Protein AF-A0A8T7GV34-F1 (afdb_monomer)

Radius of gyration: 22.95 Å; Cα contacts (8 Å, |Δi|>4): 504; chains: 1; bounding box: 42×57×74 Å

Solvent-accessible surface area (backbone atoms only — not comparable to full-atom values): 16584 Å² total; per-residue (Å²): 137,87,87,84,58,95,62,42,47,83,43,69,47,72,52,70,46,71,39,76,42,99,84,74,50,78,40,81,70,45,73,51,72,67,51,72,47,77,41,51,30,37,32,56,58,32,48,54,51,29,48,50,55,35,63,43,44,77,74,82,77,72,83,57,88,81,66,81,87,54,70,30,77,37,47,47,79,67,50,72,44,76,62,57,85,70,61,66,75,89,42,48,30,65,67,56,20,72,74,67,79,44,64,24,29,58,38,14,39,66,36,89,77,76,37,58,49,47,38,34,41,34,34,47,77,53,50,79,21,49,63,39,26,39,47,49,27,24,48,54,33,48,51,38,46,43,36,53,74,72,38,28,53,38,31,44,25,47,56,100,52,95,53,75,41,83,39,57,40,51,56,46,46,55,49,30,52,48,39,31,56,74,45,66,43,59,98,71,63,30,48,68,69,85,70,76,46,70,67,52,57,59,64,72,60,77,64,82,90,72,84,52,77,68,56,92,94,57,89,68,65,30,48,36,39,37,36,34,40,65,78,44,90,58,47,76,59,48,50,59,52,46,41,60,38,39,79,30,65,38,45,40,38,38,38,29,52,57,61,58,31,78,52,39,71,93,44,37,68,65,47,49,55,50,40,54,53,49,51,51,54,37,43,75,50,65,33,48,76,43,68,51,120

Sequence (293 aa):
MEAVYKTAGRRSVWLSCIRAGPLGFFELAERSGPIVFSVEPRTRYWALAASRTASSRGSPTGRRSGGSGFLAASGEYLESREYTPGLPWRRMDWRAYAATGRFMVRLYEWAGEEAGAPVWLLYDGSCLGSYTCDVLASSMLSIAVSAEAEGRGLHLCRLWGSGCRPAGVAEVLEEAMRILGEGGCRPSIYQYSSPLSALDAVRMLGGSPGAVGGVGGWEGGGVVYIVSCLVAGGGLGLLGLVESLRSRGIGVVVVAPGEPWLDAPGYGGALRETLEAMVSSLEDAGAVVRLVS

Mean predicted aligned error: 14.62 Å

Secondary structure (DSSP, 8-state):
-----SS-EEEEE--EEEEE-TTSPEEEEEEPPPEEEEEP-HHHHHHHHHHHHHHHS-------SSS----BSSSEEEEEEEPPTTS-GGGB-HHHHHHHSS-EEEEEE--TTTS---EEEEE----SSHHHHHHHHHHHHHHHHHHHHTT--EEEEETTSS-EEEE-HHHHHHHHHHHHHHTT--S---PPPPPPPHHHHHHHT---------STT--S--EEEEE--TTSS-HHHHHHHHHHHHTTT-EEEEEEES-GGGS-GGGHHHHHHHHHHHHHHHHHTT-EEEEE-

Structure (mmCIF, N/CA/C/O backbone):
data_AF-A0A8T7GV34-F1
#
_entry.id   AF-A0A8T7GV34-F1
#
loop_
_atom_site.group_PDB
_atom_site.id
_atom_site.type_symbol
_atom_site.label_atom_id
_atom_site.label_alt_id
_atom_site.label_comp_id
_atom_site.label_asym_id
_atom_site.label_entity_id
_atom_site.label_seq_id
_atom_site.pdbx_PDB_ins_code
_atom_site.Cartn_x
_atom_site.Cartn_y
_atom_site.Cartn_z
_atom_site.occupancy
_atom_site.B_iso_or_equiv
_atom_site.auth_seq_id
_atom_site.auth_comp_id
_atom_site.auth_asym_id
_atom_site.auth_atom_id
_atom_site.pdbx_PDB_model_num
ATOM 1 N N . MET A 1 1 ? -5.684 17.604 -20.290 1.00 36.31 1 MET A N 1
ATOM 2 C CA . MET A 1 1 ? -4.526 16.839 -20.797 1.00 36.31 1 MET A CA 1
ATOM 3 C C . MET A 1 1 ? -3.610 16.619 -19.611 1.00 36.31 1 MET A C 1
ATOM 5 O O . MET A 1 1 ? -3.095 17.595 -19.083 1.00 36.31 1 MET A O 1
ATOM 9 N N . GLU A 1 2 ? -3.515 15.391 -19.114 1.00 34.47 2 GLU A N 1
ATOM 10 C CA . GLU A 1 2 ? -2.709 15.069 -17.935 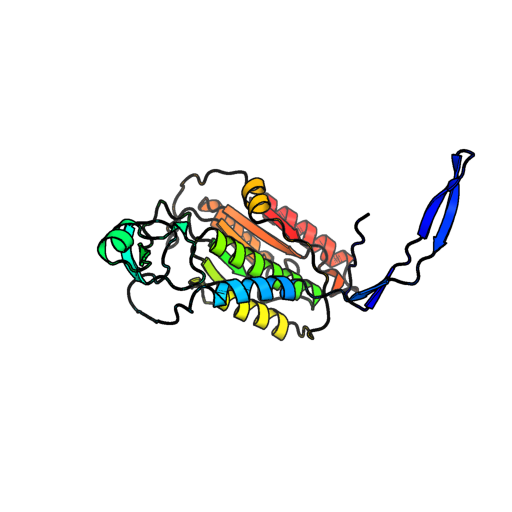1.00 34.47 2 GLU A CA 1
ATOM 11 C C . GLU A 1 2 ? -1.358 14.537 -18.422 1.00 34.47 2 GLU A C 1
ATOM 13 O O . GLU A 1 2 ? -1.290 13.513 -19.099 1.00 34.47 2 GLU A O 1
ATOM 18 N N . ALA A 1 3 ? -0.287 15.297 -18.195 1.00 39.44 3 ALA A N 1
ATOM 19 C CA . ALA A 1 3 ? 1.052 14.891 -18.599 1.00 39.44 3 ALA A CA 1
ATOM 20 C C . ALA A 1 3 ? 1.663 14.018 -17.494 1.00 39.44 3 ALA A C 1
ATOM 22 O O . ALA A 1 3 ? 1.953 14.505 -16.401 1.00 39.44 3 ALA A O 1
ATOM 23 N N . VAL A 1 4 ? 1.845 12.726 -17.779 1.00 45.44 4 VAL A N 1
ATOM 24 C CA . VAL A 1 4 ? 2.428 11.752 -16.847 1.00 45.44 4 VAL A CA 1
ATOM 25 C C . VAL A 1 4 ? 3.943 11.696 -17.058 1.00 45.44 4 VAL A C 1
ATOM 27 O O . VAL A 1 4 ? 4.422 11.275 -18.110 1.00 45.44 4 VAL A O 1
ATOM 30 N N . TYR A 1 5 ? 4.713 12.139 -16.063 1.00 49.34 5 TYR A N 1
ATOM 31 C CA . TYR A 1 5 ? 6.175 12.166 -16.108 1.00 49.34 5 TYR A CA 1
ATOM 32 C C . TYR A 1 5 ? 6.763 10.983 -15.346 1.00 49.34 5 TYR A C 1
ATOM 34 O O . TYR A 1 5 ? 7.030 11.073 -14.153 1.00 49.34 5 TYR A O 1
ATOM 42 N N . LYS A 1 6 ? 7.078 9.909 -16.070 1.00 50.59 6 LYS A N 1
ATOM 43 C CA . LYS A 1 6 ? 7.615 8.652 -15.514 1.00 50.59 6 LYS A CA 1
ATOM 44 C C . LYS A 1 6 ? 8.960 8.771 -14.778 1.00 50.59 6 LYS A C 1
ATOM 46 O O . LYS A 1 6 ? 9.416 7.818 -14.161 1.00 50.59 6 LYS A O 1
ATOM 51 N N . THR A 1 7 ? 9.634 9.917 -14.863 1.00 48.72 7 THR A N 1
ATOM 52 C CA . THR A 1 7 ? 10.952 10.145 -14.258 1.00 48.72 7 THR A CA 1
ATOM 53 C C . THR A 1 7 ? 11.035 11.540 -13.653 1.00 48.72 7 THR A C 1
ATOM 55 O O . THR A 1 7 ? 10.669 12.536 -14.290 1.00 48.72 7 THR A O 1
ATOM 58 N N . ALA A 1 8 ? 11.556 11.623 -12.429 1.00 54.62 8 ALA A N 1
ATOM 59 C CA . ALA A 1 8 ? 11.749 12.895 -11.751 1.00 54.62 8 ALA A CA 1
ATOM 60 C C . ALA A 1 8 ? 12.817 13.757 -12.418 1.00 54.62 8 ALA A C 1
ATOM 62 O O . ALA A 1 8 ? 13.665 13.285 -13.176 1.00 54.62 8 ALA A O 1
ATOM 63 N N . GLY A 1 9 ? 12.775 15.039 -12.092 1.00 53.72 9 GLY A N 1
ATOM 64 C CA . GLY A 1 9 ? 13.722 16.015 -12.583 1.00 53.72 9 GLY A CA 1
ATOM 65 C C . GLY A 1 9 ? 13.050 17.348 -12.827 1.00 53.72 9 GLY A C 1
ATOM 66 O O . GLY A 1 9 ? 11.837 17.514 -12.681 1.00 53.72 9 GLY A O 1
ATOM 67 N N . ARG A 1 10 ? 13.878 18.307 -13.219 1.00 56.34 10 ARG A N 1
ATOM 68 C CA . ARG A 1 10 ? 13.414 19.600 -13.690 1.00 56.34 10 ARG A CA 1
ATOM 69 C C . ARG A 1 10 ? 12.812 19.389 -15.076 1.00 56.34 10 ARG A C 1
ATOM 71 O O . ARG A 1 10 ? 13.534 19.079 -16.023 1.00 56.34 10 ARG A O 1
ATOM 78 N N . ARG A 1 11 ? 11.490 19.485 -15.185 1.00 59.62 11 ARG A N 1
ATOM 79 C CA . ARG A 1 11 ? 10.776 19.355 -16.458 1.00 59.62 11 ARG A CA 1
ATOM 80 C C . ARG A 1 11 ? 10.377 20.732 -16.937 1.00 59.62 11 ARG A C 1
ATOM 82 O O . ARG A 1 11 ? 9.979 21.573 -16.136 1.00 59.62 11 ARG A O 1
ATOM 89 N N . SER A 1 12 ? 10.520 20.953 -18.234 1.00 63.41 12 SER A N 1
ATOM 90 C CA . SER A 1 12 ? 9.982 22.119 -18.911 1.00 63.41 12 SER A CA 1
ATOM 91 C C . SER A 1 12 ? 8.844 21.676 -19.814 1.00 63.41 12 SER A C 1
ATOM 93 O O . SER A 1 12 ? 8.988 20.742 -20.602 1.00 63.41 12 SER A O 1
ATOM 95 N N . VAL A 1 13 ? 7.708 22.353 -19.694 1.00 64.50 13 VAL A N 1
ATOM 96 C CA . VAL A 1 13 ? 6.599 22.213 -20.638 1.00 64.50 13 VAL A CA 1
ATOM 97 C C . VAL A 1 13 ? 6.422 23.526 -21.360 1.00 64.50 13 VAL A C 1
ATOM 99 O O . VAL A 1 13 ? 6.427 24.595 -20.749 1.00 64.50 13 VAL A O 1
ATOM 102 N N . TRP A 1 14 ? 6.260 23.424 -22.670 1.00 64.25 14 TRP A N 1
ATOM 103 C CA . TRP A 1 14 ? 5.894 24.541 -23.518 1.00 64.25 14 TRP A CA 1
ATOM 104 C C . TRP A 1 14 ? 4.383 24.525 -23.682 1.00 64.25 14 TRP A C 1
ATOM 106 O O . TRP A 1 14 ? 3.832 23.552 -24.198 1.00 64.25 14 TRP A O 1
ATOM 116 N N . LEU A 1 15 ? 3.707 25.584 -23.243 1.00 58.69 15 LEU A N 1
ATOM 117 C CA . LEU A 1 15 ? 2.308 25.772 -23.591 1.00 58.69 15 LEU A CA 1
ATOM 118 C C . LEU A 1 15 ? 2.256 26.533 -24.908 1.00 58.69 15 LEU A C 1
ATOM 120 O O . LEU A 1 15 ? 2.927 27.548 -25.093 1.00 58.69 15 LEU A O 1
ATOM 124 N N . SER A 1 16 ? 1.462 26.022 -25.838 1.00 64.94 16 SER A N 1
ATOM 125 C CA . SER A 1 16 ? 1.098 26.764 -27.036 1.00 64.94 16 SER A CA 1
ATOM 126 C C . SER A 1 16 ? -0.389 27.047 -26.967 1.00 64.94 16 SER A C 1
ATOM 128 O O . SER A 1 16 ? -1.186 26.123 -26.803 1.00 64.94 16 SER A O 1
ATOM 130 N N . CYS A 1 17 ? -0.757 28.321 -27.051 1.00 58.75 17 CYS A N 1
ATOM 131 C CA . CYS A 1 17 ? -2.153 28.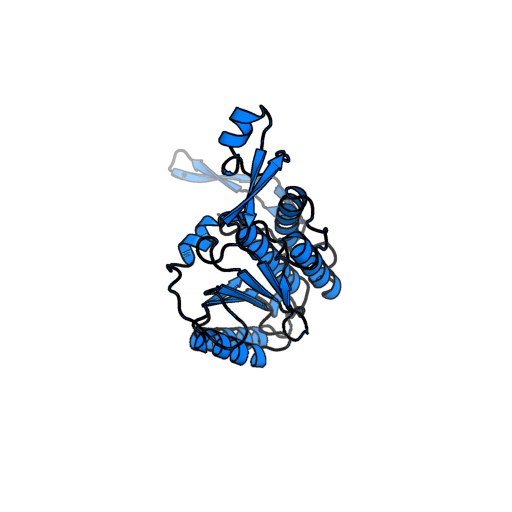715 -27.111 1.00 58.75 17 CYS A CA 1
ATOM 132 C C . CYS A 1 17 ? -2.588 28.750 -28.576 1.00 58.75 17 CYS A C 1
ATOM 134 O O . CYS A 1 17 ? -1.935 29.382 -29.408 1.00 58.75 17 CYS A O 1
ATOM 136 N N . ILE A 1 18 ? -3.681 28.062 -28.893 1.00 70.50 18 ILE A N 1
ATOM 137 C CA . ILE A 1 18 ? -4.318 28.126 -30.205 1.00 70.50 18 ILE A CA 1
ATOM 138 C C . ILE A 1 18 ? -5.551 29.011 -30.052 1.00 70.50 18 ILE A C 1
ATOM 140 O O . ILE A 1 18 ? -6.419 28.728 -29.226 1.00 70.50 18 ILE A O 1
ATOM 144 N N . ARG A 1 19 ? -5.633 30.085 -30.834 1.00 73.12 19 ARG A N 1
ATOM 145 C CA . ARG A 1 19 ? -6.785 30.985 -30.869 1.00 73.12 19 ARG A CA 1
ATOM 146 C C . ARG A 1 19 ? -7.563 30.743 -32.154 1.00 73.12 19 ARG A C 1
ATOM 148 O O . ARG A 1 19 ? -6.983 30.644 -33.229 1.00 73.12 19 ARG A O 1
ATOM 155 N N . ALA A 1 20 ? -8.884 30.657 -32.051 1.00 68.62 20 ALA A N 1
ATOM 156 C CA . ALA A 1 20 ? -9.735 30.662 -33.233 1.00 68.62 20 ALA A CA 1
ATOM 157 C C . ALA A 1 20 ? -9.791 32.087 -33.805 1.00 68.62 20 ALA A C 1
ATOM 159 O O . ALA A 1 20 ? -10.159 33.033 -33.102 1.00 68.62 20 ALA A O 1
ATOM 160 N N . GLY A 1 21 ? -9.384 32.235 -35.062 1.00 74.75 21 GLY A N 1
ATOM 161 C CA . GLY A 1 21 ? -9.493 33.468 -35.825 1.00 74.75 21 GLY A CA 1
ATOM 162 C C . GLY A 1 21 ? -10.933 33.733 -36.288 1.00 74.75 21 GLY A C 1
ATOM 163 O O . GLY A 1 21 ? -11.778 32.833 -36.270 1.00 74.75 21 GLY A O 1
ATOM 164 N N . PRO A 1 22 ? -11.232 34.959 -36.749 1.00 74.81 22 PRO A N 1
ATOM 165 C CA . PRO A 1 22 ? -12.586 35.390 -37.119 1.00 74.81 22 PRO A CA 1
ATOM 166 C C . PRO A 1 22 ? -13.208 34.607 -38.289 1.00 74.81 22 PRO A C 1
ATOM 168 O O . PRO A 1 22 ? -14.417 34.664 -38.485 1.00 74.81 22 PRO A O 1
ATOM 171 N N . LEU A 1 23 ? -12.402 33.856 -39.045 1.00 82.00 23 LEU A N 1
ATOM 172 C CA . LEU A 1 23 ? -12.841 33.007 -40.159 1.00 82.00 23 LEU A CA 1
ATOM 173 C C . LEU A 1 23 ? -12.970 31.517 -39.783 1.00 82.00 23 LEU A C 1
ATOM 175 O O . LEU A 1 23 ? -13.151 30.680 -40.660 1.00 82.00 23 LEU A O 1
ATOM 179 N N . GLY A 1 24 ? -12.846 31.162 -38.499 1.00 70.69 24 GLY A N 1
ATOM 180 C CA . GLY A 1 24 ? -12.923 29.771 -38.032 1.00 70.69 24 GLY A CA 1
ATOM 181 C C . GLY A 1 24 ? -11.637 28.958 -38.218 1.00 70.69 24 GLY A C 1
ATOM 182 O O . GLY A 1 24 ? -11.607 27.778 -37.875 1.00 70.69 24 GLY A O 1
ATOM 183 N N . PHE A 1 25 ? -10.561 29.573 -38.717 1.00 70.69 25 PHE A N 1
ATOM 184 C CA . PHE A 1 25 ? -9.233 28.960 -38.748 1.00 70.69 25 PHE A CA 1
ATOM 185 C C . PHE A 1 25 ? -8.538 29.090 -37.391 1.00 70.69 25 PHE A C 1
ATOM 187 O O . PHE A 1 25 ? -8.713 30.077 -36.678 1.00 70.69 25 PHE A O 1
ATOM 194 N N . PHE A 1 26 ? -7.743 28.089 -37.029 1.00 72.62 26 PHE A N 1
ATOM 195 C CA . PHE A 1 26 ? -6.965 28.081 -35.796 1.00 72.62 26 PHE A CA 1
ATOM 196 C C . PHE A 1 26 ? -5.594 28.715 -36.039 1.00 72.62 26 PHE A C 1
ATOM 198 O O . PHE A 1 26 ? -4.791 28.182 -36.801 1.00 72.62 26 PHE A O 1
ATOM 205 N N . GLU A 1 27 ? -5.316 29.832 -35.376 1.00 72.31 27 GLU A N 1
ATOM 206 C CA . GLU A 1 27 ? -4.005 30.476 -35.383 1.00 72.31 27 GLU A CA 1
ATOM 207 C C . GLU A 1 27 ? -3.265 30.152 -34.083 1.00 72.31 27 GLU A C 1
ATOM 209 O O . GLU A 1 27 ? -3.825 30.214 -32.984 1.00 72.31 27 GLU A O 1
ATOM 214 N N . LEU A 1 28 ? -1.987 29.789 -34.191 1.00 68.50 28 LEU A N 1
ATOM 215 C CA . LEU A 1 28 ? -1.124 29.628 -33.025 1.00 68.50 28 LEU A CA 1
ATOM 216 C C . LEU A 1 28 ? -0.825 31.027 -32.469 1.00 68.50 28 LEU A C 1
ATOM 218 O O . LEU A 1 28 ? -0.033 31.765 -33.047 1.00 68.50 28 LEU A O 1
ATOM 222 N N . ALA A 1 29 ? -1.491 31.404 -31.382 1.00 61.44 29 ALA A N 1
ATOM 223 C CA . ALA A 1 29 ? -1.503 32.781 -30.902 1.00 61.44 29 ALA A CA 1
ATOM 224 C C . ALA A 1 29 ? -0.229 33.159 -30.142 1.00 61.44 29 ALA A C 1
ATOM 226 O O . ALA A 1 29 ? 0.222 34.295 -30.241 1.00 61.44 29 ALA A O 1
ATOM 227 N N . GLU A 1 30 ? 0.352 32.224 -29.384 1.00 60.97 30 GLU A N 1
ATOM 228 C CA . GLU A 1 30 ? 1.556 32.491 -28.594 1.00 60.97 30 GLU A CA 1
ATOM 229 C C . GLU A 1 30 ? 2.172 31.191 -28.056 1.00 60.97 30 GLU A C 1
ATOM 231 O O . GLU A 1 30 ? 1.456 30.269 -27.644 1.00 60.97 30 GLU A O 1
ATOM 236 N N . ARG A 1 31 ? 3.509 31.120 -28.029 1.00 56.22 31 ARG A N 1
ATOM 237 C CA . ARG A 1 31 ? 4.251 30.119 -27.248 1.00 56.22 31 ARG A CA 1
ATOM 238 C C . ARG A 1 31 ? 4.609 30.747 -25.908 1.00 56.22 31 ARG A C 1
ATOM 240 O O . ARG A 1 31 ? 5.346 31.729 -25.881 1.00 56.22 31 ARG A O 1
ATOM 247 N N . SER A 1 32 ? 4.127 30.182 -24.803 1.00 64.12 32 SER A N 1
ATOM 248 C CA . SER A 1 32 ? 4.607 30.594 -23.484 1.00 64.12 32 SER A CA 1
ATOM 249 C C . SER A 1 32 ? 6.082 30.216 -23.333 1.00 64.12 32 SER A C 1
ATOM 251 O O . SER A 1 32 ? 6.542 29.238 -23.927 1.00 64.12 32 SER A O 1
ATOM 253 N N . GLY A 1 33 ? 6.819 30.930 -22.478 1.00 67.00 33 GLY A N 1
ATOM 254 C CA . GLY A 1 33 ? 8.113 30.439 -21.997 1.00 67.00 33 GLY A CA 1
ATOM 255 C C . GLY A 1 33 ? 7.982 29.050 -21.345 1.00 67.00 33 GLY A C 1
ATOM 256 O O . GLY A 1 33 ? 6.870 28.648 -20.972 1.00 67.00 33 GLY A O 1
ATOM 257 N N . PRO A 1 34 ? 9.089 28.299 -21.204 1.00 62.38 34 PRO A N 1
ATOM 258 C CA . PRO A 1 34 ? 9.048 26.974 -20.605 1.00 62.38 34 PRO A CA 1
ATOM 259 C C . PRO A 1 34 ? 8.605 27.096 -19.145 1.00 62.38 34 PRO A C 1
ATOM 261 O O . PRO A 1 34 ? 9.292 27.718 -18.334 1.00 62.38 34 PRO A O 1
ATOM 264 N N . ILE A 1 35 ? 7.475 26.484 -18.794 1.00 66.38 35 ILE A N 1
ATOM 265 C CA . ILE A 1 35 ? 7.090 26.336 -17.390 1.00 66.38 35 ILE A CA 1
ATOM 266 C C . ILE A 1 35 ? 7.978 25.251 -16.820 1.00 66.38 35 ILE A C 1
ATOM 268 O O . ILE A 1 35 ? 7.895 24.092 -17.229 1.00 66.38 35 ILE A O 1
ATOM 272 N N . VAL A 1 36 ? 8.847 25.651 -15.898 1.00 57.91 36 VAL A N 1
ATOM 273 C CA . VAL A 1 36 ? 9.795 24.748 -15.270 1.00 57.91 36 VAL A CA 1
ATOM 274 C C . VAL A 1 36 ? 9.278 24.334 -13.904 1.00 57.91 36 VAL A C 1
ATOM 276 O O . VAL A 1 36 ? 9.135 25.172 -13.019 1.00 57.91 36 VAL A O 1
ATOM 279 N N . PHE A 1 37 ? 9.038 23.043 -13.715 1.00 53.38 37 PHE A N 1
ATOM 280 C CA . PHE A 1 37 ? 8.575 22.490 -12.445 1.00 53.38 37 PHE A CA 1
ATOM 281 C C . PHE A 1 37 ? 9.449 21.319 -12.000 1.00 53.38 37 PHE A C 1
ATOM 283 O O . PHE A 1 37 ? 10.140 20.678 -12.798 1.00 53.38 37 PHE A O 1
ATOM 290 N N . SER A 1 38 ? 9.443 21.086 -10.688 1.00 48.25 38 SER A N 1
ATOM 291 C CA . SER A 1 38 ? 10.135 19.972 -10.046 1.00 48.25 38 SER A CA 1
ATOM 292 C C . SER A 1 38 ? 9.133 18.865 -9.746 1.00 48.25 38 SER A C 1
ATOM 294 O O . SER A 1 38 ? 8.065 19.128 -9.198 1.00 48.25 38 SER A O 1
ATOM 296 N N . VAL A 1 39 ? 9.477 17.636 -10.117 1.00 54.09 39 VAL A N 1
ATOM 297 C CA . VAL A 1 39 ? 8.655 16.443 -9.881 1.00 54.09 39 VAL A CA 1
ATOM 298 C C . VAL A 1 39 ? 9.211 15.690 -8.660 1.00 54.09 39 VAL A C 1
ATOM 300 O O . VAL A 1 39 ? 10.354 15.235 -8.704 1.00 54.09 39 VAL A O 1
ATOM 303 N N . GLU A 1 40 ? 8.430 15.585 -7.575 1.00 58.06 40 GLU A N 1
ATOM 304 C CA . GLU A 1 40 ? 8.843 15.035 -6.260 1.00 58.06 40 GLU A CA 1
ATOM 305 C C . GLU A 1 40 ? 8.351 13.593 -5.983 1.00 58.06 40 GLU A C 1
ATOM 307 O O . GLU A 1 40 ? 7.251 13.317 -6.467 1.00 58.06 40 GLU A O 1
ATOM 312 N N . PRO A 1 41 ? 9.094 12.775 -5.166 1.00 61.19 41 PRO A N 1
ATOM 313 C CA . PRO A 1 41 ? 8.803 11.383 -4.725 1.00 61.19 41 PRO A CA 1
ATOM 314 C C . PRO A 1 41 ? 7.351 11.126 -4.270 1.00 61.19 41 PRO A C 1
ATOM 316 O O . PRO A 1 41 ? 6.837 11.901 -3.456 1.00 61.19 41 PRO A O 1
ATOM 319 N N . ARG A 1 42 ? 6.712 10.001 -4.647 1.00 66.50 42 ARG A N 1
ATOM 320 C CA . ARG A 1 42 ? 5.377 9.624 -4.115 1.00 66.50 42 ARG A CA 1
ATOM 321 C C . ARG A 1 42 ? 5.426 9.392 -2.630 1.00 66.50 42 ARG A C 1
ATOM 323 O O . ARG A 1 42 ? 4.548 9.845 -1.891 1.00 66.50 42 ARG A O 1
ATOM 330 N N . THR A 1 43 ? 6.487 8.720 -2.198 1.00 68.69 43 THR A N 1
ATOM 331 C CA . THR A 1 43 ? 6.706 8.448 -0.787 1.00 68.69 43 THR A CA 1
ATOM 332 C C . THR A 1 43 ? 6.795 9.743 0.002 1.00 68.69 43 THR A C 1
ATOM 334 O O . THR A 1 43 ? 6.337 9.770 1.131 1.00 68.69 43 THR A O 1
ATOM 337 N N . ARG A 1 44 ? 7.263 10.861 -0.575 1.00 71.44 44 ARG A N 1
ATOM 338 C CA . ARG A 1 44 ? 7.309 12.146 0.140 1.00 71.44 44 ARG A CA 1
ATOM 339 C C . ARG A 1 44 ? 5.917 12.670 0.483 1.00 71.44 44 ARG A C 1
ATOM 341 O O . ARG A 1 44 ? 5.709 13.121 1.606 1.00 71.44 44 ARG A O 1
ATOM 348 N N . TYR A 1 45 ? 4.968 12.609 -0.451 1.00 73.94 45 TYR A N 1
ATOM 349 C CA . TYR A 1 45 ? 3.592 13.023 -0.171 1.00 73.94 45 TYR A CA 1
ATOM 350 C C . TYR A 1 45 ? 2.983 12.174 0.945 1.00 73.94 45 TYR A C 1
ATOM 352 O O . TYR A 1 45 ? 2.474 12.705 1.934 1.00 73.94 45 TYR A O 1
ATOM 360 N N . TRP A 1 46 ? 3.095 10.853 0.815 1.00 74.44 46 TRP A N 1
ATOM 361 C CA . TRP A 1 46 ? 2.552 9.934 1.803 1.00 74.44 46 TRP A CA 1
ATOM 362 C C . TRP A 1 46 ? 3.294 9.977 3.131 1.00 74.44 46 TRP A C 1
ATOM 364 O O . TRP A 1 46 ? 2.660 9.821 4.162 1.00 74.44 46 TRP A O 1
ATOM 374 N N . ALA A 1 47 ? 4.591 10.267 3.138 1.00 71.69 47 ALA A N 1
ATOM 375 C CA . ALA A 1 47 ? 5.368 10.473 4.349 1.00 71.69 47 ALA A CA 1
ATOM 376 C C . ALA A 1 47 ? 4.920 11.739 5.076 1.00 71.69 47 ALA A C 1
ATOM 378 O O . ALA A 1 47 ? 4.820 11.720 6.294 1.00 71.69 47 ALA A O 1
ATOM 379 N N . LEU A 1 48 ? 4.582 12.816 4.356 1.00 68.56 48 LEU A N 1
ATOM 380 C CA . LEU A 1 48 ? 3.997 14.020 4.955 1.00 68.56 48 LEU A CA 1
ATOM 381 C C . LEU A 1 48 ? 2.586 13.766 5.497 1.00 68.56 48 LEU A C 1
ATOM 383 O O . LEU A 1 48 ? 2.228 14.277 6.558 1.00 68.56 48 LEU A O 1
ATOM 387 N N . ALA A 1 49 ? 1.768 12.991 4.782 1.00 68.81 49 ALA A N 1
ATOM 388 C CA . ALA A 1 49 ? 0.456 12.580 5.273 1.00 68.81 49 ALA A CA 1
ATOM 389 C C . ALA A 1 49 ? 0.601 11.706 6.528 1.00 68.81 49 ALA A C 1
ATOM 391 O O . ALA A 1 49 ? 0.004 11.998 7.561 1.00 68.81 49 ALA A O 1
ATOM 392 N N . ALA A 1 50 ? 1.472 10.702 6.466 1.00 70.00 50 ALA A N 1
ATOM 393 C CA . ALA A 1 50 ? 1.779 9.793 7.553 1.00 70.00 50 ALA A CA 1
ATOM 394 C C . ALA A 1 50 ? 2.361 10.522 8.762 1.00 70.00 50 ALA A C 1
ATOM 396 O O . ALA A 1 50 ? 1.925 10.276 9.878 1.00 70.00 50 ALA A O 1
ATOM 397 N N . SER A 1 51 ? 3.276 11.473 8.561 1.00 69.25 51 SER A N 1
ATOM 398 C CA . SER A 1 51 ? 3.860 12.263 9.644 1.00 69.25 51 SER A CA 1
ATOM 399 C C . SER A 1 51 ? 2.815 13.147 10.315 1.00 69.25 51 SER A C 1
ATOM 401 O O . SER A 1 51 ? 2.824 13.268 11.535 1.00 69.25 51 SER A O 1
ATOM 403 N N . ARG A 1 52 ? 1.883 13.744 9.557 1.00 71.12 52 ARG A N 1
ATOM 404 C CA . ARG A 1 52 ? 0.759 14.508 10.125 1.00 71.12 52 ARG A CA 1
ATOM 405 C C . ARG A 1 52 ? -0.152 13.608 10.948 1.00 71.12 52 ARG A C 1
ATOM 407 O O . ARG A 1 52 ? -0.485 13.964 12.074 1.00 71.12 52 ARG A O 1
ATOM 414 N N . THR A 1 53 ? -0.499 12.440 10.418 1.00 70.69 53 THR A N 1
ATOM 415 C CA . THR A 1 53 ? -1.334 11.460 11.115 1.00 70.69 53 THR A CA 1
ATOM 416 C C . THR A 1 53 ? -0.648 10.959 12.389 1.00 70.69 53 THR A C 1
ATOM 418 O O . THR A 1 53 ? -1.234 11.037 13.467 1.00 70.69 53 THR A O 1
ATOM 421 N N . ALA A 1 54 ? 0.628 10.581 12.302 1.00 71.06 54 ALA A N 1
ATOM 422 C CA . ALA A 1 54 ? 1.459 10.168 13.430 1.00 71.06 54 ALA A CA 1
ATOM 423 C C . ALA A 1 54 ? 1.667 11.279 14.472 1.00 71.06 54 ALA A C 1
ATOM 425 O O . ALA A 1 54 ? 1.740 10.993 15.658 1.00 71.06 54 ALA A O 1
ATOM 426 N N . SER A 1 55 ? 1.740 12.549 14.060 1.00 64.94 55 SER A N 1
ATOM 427 C CA . SER A 1 55 ? 1.891 13.679 14.991 1.00 64.94 55 SER A CA 1
ATOM 428 C C . SER A 1 55 ? 0.566 14.079 15.648 1.00 64.94 55 SER A C 1
ATOM 430 O O . SER A 1 55 ? 0.562 14.594 16.762 1.00 64.94 55 SER A O 1
ATOM 432 N N . SER A 1 56 ? -0.567 13.855 14.972 1.00 57.38 56 SER A N 1
ATOM 433 C CA . SER A 1 56 ? -1.906 14.208 15.473 1.00 57.38 56 SER A CA 1
ATOM 434 C C . SER A 1 56 ? -2.396 13.305 16.610 1.00 57.38 56 SER A C 1
ATOM 436 O O . SER A 1 56 ? -3.285 13.684 17.373 1.00 57.38 56 SER A O 1
ATOM 438 N N . ARG A 1 57 ? -1.796 12.121 16.757 1.00 54.72 57 ARG A N 1
ATOM 439 C CA . ARG A 1 57 ? -2.018 11.204 17.873 1.00 54.72 57 ARG A CA 1
ATOM 440 C C . ARG A 1 57 ? -0.675 10.991 18.551 1.00 54.72 57 ARG A C 1
ATOM 442 O O . ARG A 1 57 ? 0.180 10.320 17.995 1.00 54.72 57 ARG A O 1
ATOM 449 N N . GLY A 1 58 ? -0.482 11.583 19.733 1.00 43.16 58 GLY A N 1
ATOM 450 C CA . GLY A 1 58 ? 0.708 11.332 20.546 1.00 43.16 58 GLY A CA 1
ATOM 451 C C . GLY A 1 58 ? 1.022 9.836 20.565 1.00 43.16 58 GLY A C 1
ATOM 452 O O . GLY A 1 58 ? 0.136 9.027 20.838 1.00 43.16 58 GLY A O 1
ATOM 453 N N . SER A 1 59 ? 2.252 9.499 20.179 1.00 37.66 59 SER A N 1
ATOM 454 C CA . SER A 1 59 ? 2.739 8.130 20.037 1.00 37.66 59 SER A CA 1
ATOM 455 C C . SER A 1 59 ? 2.292 7.264 21.226 1.00 37.66 59 SER A C 1
ATOM 457 O O . SER A 1 59 ? 2.562 7.641 22.372 1.00 37.66 59 SER A O 1
ATOM 459 N N . PRO A 1 60 ? 1.628 6.113 21.013 1.00 42.94 60 PRO A N 1
ATOM 460 C CA . PRO A 1 60 ? 1.314 5.174 22.080 1.00 42.94 60 PRO A CA 1
ATOM 461 C C . PRO A 1 60 ? 2.577 4.376 22.451 1.00 42.94 60 PRO A C 1
ATOM 463 O O . PRO A 1 60 ? 2.573 3.154 22.503 1.00 42.94 60 PRO A O 1
ATOM 466 N N . THR A 1 61 ? 3.694 5.054 22.726 1.00 37.31 61 THR A N 1
ATOM 467 C CA . THR A 1 61 ? 4.924 4.429 23.245 1.00 37.31 61 THR A CA 1
ATOM 468 C C . THR A 1 61 ? 4.847 4.124 24.739 1.00 37.31 61 THR A C 1
ATOM 470 O O . THR A 1 61 ? 5.806 3.626 25.331 1.00 37.31 61 THR A O 1
ATOM 473 N N . GLY A 1 62 ? 3.679 4.304 25.357 1.00 33.25 62 GLY A N 1
ATOM 474 C CA . GLY A 1 62 ? 3.357 3.649 26.614 1.00 33.25 62 GLY A CA 1
ATOM 475 C C . GLY A 1 62 ? 3.212 2.144 26.401 1.00 33.25 62 GLY A C 1
ATOM 476 O O . GLY A 1 62 ? 2.098 1.656 26.243 1.00 33.25 62 GLY A O 1
ATOM 477 N N . ARG A 1 63 ? 4.333 1.407 26.434 1.00 34.47 63 ARG A N 1
ATOM 478 C CA . ARG A 1 63 ? 4.366 -0.036 26.717 1.00 34.47 63 ARG A CA 1
ATOM 479 C C . ARG A 1 63 ? 3.560 -0.298 27.996 1.00 34.47 63 ARG A C 1
ATOM 481 O O . ARG A 1 63 ? 4.105 -0.271 29.096 1.00 34.47 63 ARG A O 1
ATOM 488 N N . ARG A 1 64 ? 2.265 -0.568 27.866 1.00 33.09 64 ARG A N 1
ATOM 489 C CA . ARG A 1 64 ? 1.513 -1.334 28.856 1.00 33.09 64 ARG A CA 1
ATOM 490 C C . ARG A 1 64 ? 1.474 -2.764 28.345 1.00 33.09 64 ARG A C 1
ATOM 492 O O . ARG A 1 64 ? 0.747 -3.092 27.416 1.00 33.09 64 ARG A O 1
ATOM 499 N N . SER A 1 65 ? 2.337 -3.597 28.921 1.00 32.44 65 SER A N 1
ATOM 500 C CA . SER A 1 65 ? 2.148 -5.044 28.888 1.00 32.44 65 SER A CA 1
ATOM 501 C C . SER A 1 65 ? 0.791 -5.345 29.523 1.00 32.44 65 SER A C 1
ATOM 503 O O . SER A 1 65 ? 0.602 -5.058 30.701 1.00 32.44 65 SER A O 1
ATOM 505 N N . GLY A 1 66 ? -0.128 -5.905 28.739 1.00 30.77 66 GLY A N 1
ATOM 506 C CA . GLY A 1 66 ? -1.452 -6.341 29.187 1.00 30.77 66 GLY A CA 1
ATOM 507 C C . GLY A 1 66 ? -2.565 -5.383 28.765 1.00 30.77 66 GLY A C 1
ATOM 508 O O . GLY A 1 66 ? -2.826 -4.401 29.450 1.00 30.77 66 GLY A O 1
ATOM 509 N N . GLY A 1 67 ? -3.217 -5.695 27.644 1.00 34.16 67 GLY A N 1
ATOM 510 C CA . GLY A 1 67 ? -4.319 -4.926 27.058 1.00 34.16 67 GLY A CA 1
ATOM 511 C C . GLY A 1 67 ? -3.908 -4.325 25.717 1.00 34.16 67 GLY A C 1
ATOM 512 O O . GLY A 1 67 ? -2.959 -3.547 25.644 1.00 34.16 67 GLY A O 1
ATOM 513 N N . SER A 1 68 ? -4.568 -4.733 24.634 1.00 37.50 68 SER A N 1
ATOM 514 C CA . SER A 1 68 ? -4.310 -4.252 23.276 1.00 37.50 68 SER A CA 1
ATOM 515 C C . SER A 1 68 ? -4.430 -2.726 23.217 1.00 37.50 68 SER A C 1
ATOM 517 O O . SER A 1 68 ? -5.529 -2.182 23.187 1.00 37.50 68 SER A O 1
ATOM 519 N N . GLY A 1 69 ? -3.293 -2.027 23.196 1.00 37.25 69 GLY A N 1
ATOM 520 C CA . GLY A 1 69 ? -3.189 -0.562 23.250 1.00 37.25 69 GLY A CA 1
ATOM 521 C C . GLY A 1 69 ? -3.698 0.196 22.017 1.00 37.25 69 GLY A C 1
ATOM 522 O O . GLY A 1 69 ? -3.261 1.319 21.777 1.00 37.25 69 GLY A O 1
ATOM 523 N N . PHE A 1 70 ? -4.603 -0.390 21.233 1.00 43.56 70 PHE A N 1
ATOM 524 C CA . PHE A 1 70 ? -5.299 0.298 20.153 1.00 43.56 70 PHE A CA 1
ATOM 525 C C . PHE A 1 70 ? -6.633 0.812 20.681 1.00 43.56 70 PHE A C 1
ATOM 527 O O . PHE A 1 70 ? -7.582 0.058 20.875 1.00 43.56 70 PHE A O 1
ATOM 534 N N . LEU A 1 71 ? -6.688 2.122 20.916 1.00 53.16 71 LEU A N 1
ATOM 535 C CA . LEU A 1 71 ? -7.926 2.826 21.227 1.00 53.16 71 LEU A CA 1
ATOM 536 C C . LEU A 1 71 ? -8.780 2.876 19.959 1.00 53.16 71 LEU A C 1
ATOM 538 O O . LEU A 1 71 ? -8.455 3.585 19.000 1.00 53.16 71 LEU A O 1
ATOM 542 N N . ALA A 1 72 ? -9.858 2.103 19.953 1.00 51.91 72 ALA A N 1
ATOM 543 C CA . ALA A 1 72 ? -10.709 1.929 18.792 1.00 51.91 72 ALA A CA 1
ATOM 544 C C . ALA A 1 72 ? -11.536 3.194 18.492 1.00 51.91 72 ALA A C 1
ATOM 546 O O . ALA A 1 72 ? -11.695 4.100 19.320 1.00 51.91 72 ALA A O 1
ATOM 547 N N . ALA A 1 73 ? -12.043 3.295 17.261 1.00 48.91 73 ALA A N 1
ATOM 548 C CA . ALA A 1 73 ? -12.995 4.343 16.887 1.00 48.91 73 ALA A CA 1
ATOM 549 C C . ALA A 1 73 ? -14.408 4.111 17.433 1.00 48.91 73 ALA A C 1
ATOM 551 O O . ALA A 1 73 ? -15.157 5.075 17.600 1.00 48.91 73 ALA A O 1
ATOM 552 N N . SER A 1 74 ? -14.721 2.851 17.710 1.00 47.59 74 SER A N 1
ATOM 553 C CA . SER A 1 74 ? -15.977 2.299 18.205 1.00 47.59 74 SER A CA 1
ATOM 554 C C . SER A 1 74 ? -15.648 1.057 19.038 1.00 47.59 74 SER A C 1
ATOM 556 O O . SER A 1 74 ? -14.582 0.471 18.860 1.00 47.59 74 SER A O 1
ATOM 558 N N . GLY A 1 75 ? -16.524 0.675 19.962 1.00 64.38 75 GLY A N 1
ATOM 559 C CA . GLY A 1 75 ? -16.325 -0.485 20.827 1.00 64.38 75 GLY A CA 1
ATOM 560 C C . GLY A 1 75 ? -16.926 -0.280 22.212 1.00 64.38 75 GLY A C 1
ATOM 561 O O . GLY A 1 75 ? -17.747 0.617 22.421 1.00 64.38 75 GLY A O 1
ATOM 562 N N . GLU A 1 76 ? -16.497 -1.096 23.169 1.00 65.19 76 GLU A N 1
ATOM 563 C CA . GLU A 1 76 ? -16.887 -0.934 24.563 1.00 65.19 76 GLU A CA 1
ATOM 564 C C . GLU A 1 76 ? -16.229 0.322 25.123 1.00 65.19 76 GLU A C 1
ATOM 566 O O . GLU A 1 76 ? -15.032 0.567 24.957 1.00 65.19 76 GLU A O 1
ATOM 571 N N . TYR A 1 77 ? -17.045 1.175 25.738 1.00 78.56 77 TYR A N 1
ATOM 572 C CA . TYR A 1 77 ? -16.552 2.383 26.379 1.00 78.56 77 TYR A CA 1
ATOM 573 C C . TYR A 1 77 ? -15.585 1.992 27.500 1.00 78.56 77 TYR A C 1
ATOM 575 O O . TYR A 1 77 ? -15.984 1.335 28.459 1.00 78.56 77 TYR A O 1
ATOM 583 N N . LEU A 1 78 ? -14.333 2.429 27.379 1.00 80.38 78 LEU A N 1
ATOM 584 C CA . LEU A 1 78 ? -13.299 2.188 28.376 1.00 80.38 78 LEU A CA 1
ATOM 585 C C . LEU A 1 78 ? -13.311 3.316 29.411 1.00 80.38 78 LEU A C 1
ATOM 587 O O . LEU A 1 78 ? -13.579 3.110 30.591 1.00 80.38 78 LEU A O 1
ATOM 591 N N . GLU A 1 79 ? -13.037 4.538 28.956 1.00 85.31 79 GLU A N 1
ATOM 592 C CA . GLU A 1 79 ? -12.956 5.722 29.808 1.00 85.31 79 GLU A CA 1
ATOM 593 C C . GLU A 1 79 ? -13.102 7.013 28.989 1.00 85.31 79 GLU A C 1
ATOM 595 O O . GLU A 1 79 ? -13.113 6.996 27.759 1.00 85.31 79 GLU A O 1
ATOM 600 N N . SER A 1 80 ? -13.190 8.157 29.664 1.00 88.56 80 SER A N 1
ATOM 601 C CA . SER A 1 80 ? -13.179 9.481 29.035 1.00 88.56 80 SER A CA 1
ATOM 602 C C . SER A 1 80 ? -11.941 10.242 29.493 1.00 88.56 80 SER A C 1
ATOM 604 O O . SER A 1 80 ? -11.679 10.337 30.691 1.00 88.56 80 SER A O 1
ATOM 606 N N . ARG A 1 81 ? -11.195 10.827 28.550 1.00 89.50 81 ARG A N 1
ATOM 607 C CA . ARG A 1 81 ? -10.001 11.647 28.834 1.00 89.50 81 ARG A CA 1
ATOM 608 C C . ARG A 1 81 ? -10.131 13.062 28.287 1.00 89.50 81 ARG A C 1
ATOM 610 O O . ARG A 1 81 ? -10.943 13.298 27.399 1.00 89.50 81 ARG A O 1
ATOM 617 N N . GLU A 1 82 ? -9.302 13.987 28.760 1.00 89.12 82 GLU A N 1
ATOM 618 C CA . GLU A 1 82 ? -9.288 15.365 28.255 1.00 89.12 82 GLU A CA 1
ATOM 619 C C . GLU A 1 82 ? -8.856 15.424 26.778 1.00 89.12 82 GLU A C 1
ATOM 621 O O . GLU A 1 82 ? -7.966 14.696 26.323 1.00 89.12 82 GLU A O 1
ATOM 626 N N . TYR A 1 83 ? -9.541 16.262 26.003 1.00 86.19 83 TYR A N 1
ATOM 627 C CA . TYR A 1 83 ? -9.357 16.407 24.568 1.00 86.19 83 TYR A CA 1
ATOM 628 C C . TYR A 1 83 ? -7.953 16.915 24.251 1.00 86.19 83 TYR A C 1
ATOM 630 O O . TYR A 1 83 ? -7.515 17.956 24.737 1.00 86.19 83 TYR A O 1
ATOM 638 N N . THR A 1 84 ? -7.267 16.197 23.365 1.00 79.88 84 THR A N 1
ATOM 639 C CA . THR A 1 84 ? -6.017 16.651 22.759 1.00 79.88 84 THR A CA 1
ATOM 640 C C . THR A 1 84 ? -6.313 17.205 21.362 1.00 79.88 84 THR A C 1
ATOM 642 O O . THR A 1 84 ? -6.969 16.512 20.574 1.00 79.88 84 THR A O 1
ATOM 645 N N . PRO A 1 85 ? -5.844 18.422 21.026 1.00 79.44 85 PRO A N 1
ATOM 646 C CA . PRO A 1 85 ? -5.988 18.981 19.687 1.00 79.44 85 PRO A CA 1
ATOM 647 C C . PRO A 1 85 ? -5.523 18.004 18.601 1.00 79.44 85 PRO A C 1
ATOM 649 O O . PRO A 1 85 ? -4.408 17.496 18.663 1.00 79.44 85 PRO A O 1
ATOM 652 N N . GLY A 1 86 ? -6.388 17.745 17.617 1.00 69.31 86 GLY A N 1
ATOM 653 C CA . GLY A 1 86 ? -6.135 16.790 16.529 1.00 69.31 86 GLY A CA 1
ATOM 654 C C . GLY A 1 86 ? -7.045 15.560 16.556 1.00 69.31 86 GLY A C 1
ATOM 655 O O . GLY A 1 86 ? -7.151 14.855 15.554 1.00 69.31 86 GLY A O 1
ATOM 656 N N . LEU A 1 87 ? -7.760 15.322 17.658 1.00 67.62 87 LEU A N 1
ATOM 657 C CA . LEU A 1 87 ? -8.752 14.251 17.728 1.00 67.62 87 LEU A CA 1
ATOM 658 C C . LEU A 1 87 ? -10.064 14.643 17.018 1.00 67.62 87 LEU A C 1
ATOM 660 O O . LEU A 1 87 ? -10.469 15.806 17.038 1.00 67.62 87 LEU A O 1
ATOM 664 N N . PRO A 1 88 ? -10.773 13.686 16.393 1.00 66.50 88 PRO A N 1
ATOM 665 C CA . PRO A 1 88 ? -12.033 13.972 15.720 1.00 66.50 88 PRO A CA 1
ATOM 666 C C . PRO A 1 88 ? -13.123 14.367 16.726 1.00 66.50 88 PRO A C 1
ATOM 668 O O . PRO A 1 88 ? -13.433 13.620 17.654 1.00 66.50 88 PRO A O 1
ATOM 671 N N . TRP A 1 89 ? -13.778 15.505 16.483 1.00 78.31 89 TRP A N 1
ATOM 672 C CA . TRP A 1 89 ? -14.878 16.046 17.299 1.00 78.31 89 TRP A CA 1
ATOM 673 C C . TRP A 1 89 ? -16.072 15.090 17.453 1.00 78.31 89 TRP A C 1
ATOM 675 O O . TRP A 1 89 ? -16.804 15.165 18.435 1.00 78.31 89 TRP A O 1
ATOM 685 N N . ARG A 1 90 ? -16.241 14.135 16.529 1.00 78.00 90 ARG A N 1
ATOM 686 C CA . ARG A 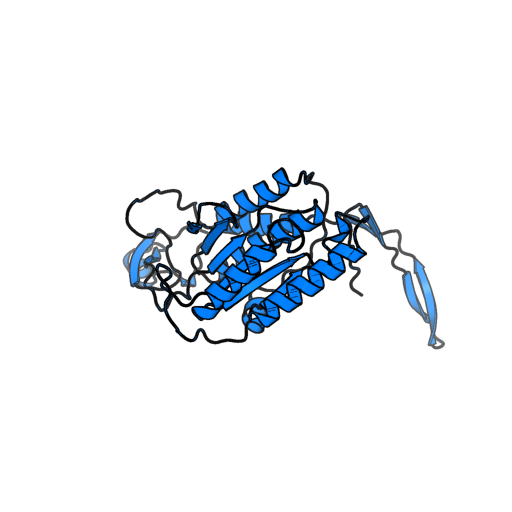1 90 ? -17.256 13.071 16.628 1.00 78.00 90 ARG A CA 1
ATOM 687 C C . ARG A 1 90 ? -17.079 12.163 17.852 1.00 78.00 90 ARG A C 1
ATOM 689 O O . ARG A 1 90 ? -18.031 11.496 18.234 1.00 78.00 90 ARG A O 1
ATOM 696 N N . ARG A 1 91 ? -15.889 12.132 18.463 1.00 75.00 91 ARG A N 1
ATOM 697 C CA . ARG A 1 91 ? -15.597 11.339 19.671 1.00 75.00 91 ARG A CA 1
ATOM 698 C C . ARG A 1 91 ? -15.768 12.125 20.975 1.00 75.00 91 ARG A C 1
ATOM 700 O O . ARG A 1 91 ? -15.430 11.608 22.040 1.00 75.00 91 ARG A O 1
ATOM 707 N N . MET A 1 92 ? -16.253 13.365 20.905 1.00 90.19 92 MET A N 1
ATOM 708 C CA . MET A 1 92 ? -16.454 14.193 22.088 1.00 90.19 92 MET A CA 1
ATOM 709 C C . MET A 1 92 ? -17.508 13.564 23.005 1.00 90.19 92 MET A C 1
ATOM 711 O O . MET A 1 92 ? -18.621 13.248 22.577 1.00 90.19 92 MET A O 1
ATOM 715 N N . ASP A 1 93 ? -17.175 13.407 24.282 1.00 91.75 93 ASP A N 1
ATOM 716 C CA . ASP A 1 93 ? -18.138 13.000 25.292 1.00 91.75 93 ASP A CA 1
ATOM 717 C C . ASP A 1 93 ? -18.937 14.213 25.769 1.00 91.75 93 ASP A C 1
ATOM 719 O O . ASP A 1 93 ? -18.603 14.856 26.765 1.00 91.75 93 ASP A O 1
ATOM 723 N N . TRP A 1 94 ? -20.019 14.531 25.059 1.00 90.50 94 TRP A N 1
ATOM 724 C CA . TRP A 1 94 ? -20.882 15.663 25.409 1.00 90.50 94 TRP A CA 1
ATOM 725 C C . TRP A 1 94 ? -21.465 15.564 26.821 1.00 90.50 94 TRP A C 1
ATOM 727 O O . TRP A 1 94 ? -21.727 16.590 27.446 1.00 90.50 94 TRP A O 1
ATOM 737 N N . ARG A 1 95 ? -21.621 14.346 27.356 1.00 91.12 95 ARG A N 1
ATOM 738 C CA . ARG A 1 95 ? -22.116 14.133 28.718 1.00 91.12 95 ARG A CA 1
ATOM 739 C C . ARG A 1 95 ? -21.053 14.494 29.753 1.00 91.12 95 ARG A C 1
ATOM 741 O O . ARG A 1 95 ? -21.358 15.210 30.703 1.00 91.12 95 ARG A O 1
ATOM 748 N N . ALA A 1 96 ? -19.812 14.052 29.553 1.00 91.88 96 ALA A N 1
ATOM 749 C CA . ALA A 1 96 ? -18.703 14.437 30.423 1.00 91.88 96 ALA A CA 1
ATOM 750 C C . ALA A 1 96 ? -18.382 15.937 30.305 1.00 91.88 96 ALA A C 1
ATOM 752 O O . ALA A 1 96 ? -18.116 16.583 31.319 1.00 91.88 96 ALA A O 1
ATOM 753 N N . TYR A 1 97 ? -18.486 16.516 29.102 1.00 93.75 97 TYR A N 1
ATOM 754 C CA . TYR A 1 97 ? -18.366 17.961 28.891 1.00 93.75 97 TYR A CA 1
ATOM 755 C C . TYR A 1 97 ? -19.424 18.736 29.682 1.00 93.75 97 TYR A C 1
ATOM 757 O O . TYR A 1 97 ? -19.078 19.653 30.420 1.00 93.75 97 TYR A O 1
ATOM 765 N N . ALA A 1 98 ? -20.696 18.334 29.601 1.00 93.44 98 ALA A N 1
ATOM 766 C CA . ALA A 1 98 ? -21.771 18.983 30.348 1.00 93.44 98 ALA A CA 1
ATOM 767 C C . ALA A 1 98 ? -21.561 18.919 31.873 1.00 93.44 98 ALA A C 1
ATOM 769 O O . ALA A 1 98 ? -21.924 19.855 32.578 1.00 93.44 98 ALA A O 1
ATOM 770 N N . ALA A 1 99 ? -20.958 17.839 32.381 1.00 94.25 99 ALA A N 1
ATOM 771 C CA . ALA A 1 99 ? -20.697 17.667 33.808 1.00 94.25 99 ALA A CA 1
ATOM 772 C C . ALA A 1 99 ? -19.458 18.434 34.307 1.00 94.25 99 ALA A C 1
ATOM 774 O O . ALA A 1 99 ? -19.429 18.869 35.455 1.00 94.25 99 ALA A O 1
ATOM 775 N N . THR A 1 100 ? -18.424 18.572 33.474 1.00 93.62 100 THR A N 1
ATOM 776 C CA . THR A 1 100 ? -17.100 19.061 33.908 1.00 93.62 100 THR A CA 1
ATOM 777 C C . THR A 1 100 ? -16.709 20.418 33.329 1.00 93.62 100 THR A C 1
ATOM 779 O O . THR A 1 100 ? -15.764 21.037 33.813 1.00 93.62 100 THR A O 1
ATOM 782 N N . GLY A 1 101 ? -17.383 20.874 32.270 1.00 94.25 101 GLY A N 1
ATOM 783 C CA . GLY A 1 101 ? -16.996 22.046 31.483 1.00 94.25 101 GLY A CA 1
ATOM 784 C C . GLY A 1 101 ? -15.704 21.864 30.678 1.00 94.25 101 GLY A C 1
ATOM 785 O O . GLY A 1 101 ? -15.232 22.820 30.063 1.00 94.25 101 GLY A O 1
ATOM 786 N N . ARG A 1 102 ? -15.112 20.662 30.671 1.00 94.19 102 ARG A N 1
ATOM 787 C CA . ARG A 1 102 ? -13.876 20.349 29.942 1.00 94.19 102 ARG A CA 1
ATOM 788 C C . ARG A 1 102 ? -14.184 19.513 28.717 1.00 94.19 102 ARG A C 1
ATOM 790 O O . ARG A 1 102 ? -15.037 18.630 28.757 1.00 94.19 102 ARG A O 1
ATOM 797 N N . PHE A 1 103 ? -13.491 19.783 27.616 1.00 92.38 103 PHE A N 1
ATOM 798 C CA . PHE A 1 103 ? -13.616 18.957 26.421 1.00 92.38 103 PHE A CA 1
ATOM 799 C C . PHE A 1 103 ? -13.027 17.582 26.710 1.00 92.38 103 PHE A C 1
ATOM 801 O O . PHE A 1 103 ? -11.832 17.458 26.945 1.00 92.38 103 PHE A O 1
ATOM 808 N N . MET A 1 104 ? -13.882 16.564 26.713 1.00 92.06 104 MET A N 1
ATOM 809 C CA . MET A 1 104 ? -13.517 15.179 26.991 1.00 92.06 104 MET A CA 1
ATOM 810 C C . MET A 1 104 ? -13.783 14.328 25.750 1.00 92.06 104 MET A C 1
ATOM 812 O O . MET A 1 104 ? -14.719 14.592 24.996 1.00 92.06 104 MET A O 1
ATOM 816 N N . VAL A 1 105 ? -12.978 13.294 25.538 1.00 86.81 105 VAL A N 1
ATOM 817 C CA . VAL A 1 105 ? -13.082 12.350 24.422 1.00 86.81 105 VAL A CA 1
ATOM 818 C C . VAL A 1 105 ? -13.278 10.951 24.978 1.00 86.81 105 VAL A C 1
ATOM 820 O O . VAL A 1 105 ? -12.512 10.529 25.846 1.00 86.81 105 VAL A O 1
ATOM 823 N N . ARG A 1 106 ? -14.265 10.230 24.435 1.00 85.81 106 ARG A N 1
ATOM 824 C CA . ARG A 1 106 ? -14.492 8.820 24.766 1.00 85.81 106 ARG A CA 1
ATOM 825 C C . ARG A 1 106 ? -13.382 7.960 24.180 1.00 85.81 106 ARG A C 1
ATOM 827 O O . ARG A 1 106 ? -13.079 8.047 22.986 1.00 85.81 106 ARG A O 1
ATOM 834 N N . LEU A 1 107 ? -12.795 7.138 25.031 1.00 74.00 107 LEU A N 1
ATOM 835 C CA . LEU A 1 107 ? -11.908 6.054 24.667 1.00 74.00 107 LEU A CA 1
ATOM 836 C C . LEU A 1 107 ? -12.721 4.771 24.626 1.00 74.00 107 LEU A C 1
ATOM 838 O O . LEU A 1 107 ? -13.460 4.465 25.559 1.00 74.00 107 LEU A O 1
ATOM 842 N N . TYR A 1 108 ? -12.575 4.040 23.532 1.00 66.19 108 TYR A N 1
ATOM 843 C CA . TYR A 1 108 ? -13.185 2.735 23.370 1.00 66.19 108 TYR A CA 1
ATOM 844 C C . TYR A 1 108 ? -12.076 1.693 23.414 1.00 66.19 108 TYR A C 1
ATOM 846 O O . TYR A 1 108 ? -11.048 1.848 22.741 1.00 66.19 108 TYR A O 1
ATOM 854 N N . GLU A 1 109 ? -12.271 0.668 24.235 1.00 60.06 109 GLU A N 1
ATOM 855 C CA . GLU A 1 109 ? -11.512 -0.564 24.104 1.00 60.06 109 GLU A CA 1
ATOM 856 C C . GLU A 1 109 ? -11.933 -1.228 22.796 1.00 60.06 109 GLU A C 1
ATOM 858 O O . GLU A 1 109 ? -13.060 -1.050 22.319 1.00 60.06 109 GLU A O 1
ATOM 863 N N . TRP A 1 110 ? -11.006 -1.952 22.178 1.00 51.19 110 TRP A N 1
ATOM 864 C CA . TRP A 1 110 ? -11.319 -2.746 21.003 1.00 51.19 110 TRP A CA 1
ATOM 865 C C . TRP A 1 110 ? -12.292 -3.867 21.395 1.00 51.19 110 TRP A C 1
ATOM 867 O O . TRP A 1 110 ? -11.881 -4.972 21.735 1.00 51.19 110 TRP A O 1
ATOM 877 N N . ALA A 1 111 ? -13.591 -3.579 21.352 1.00 43.62 111 ALA A N 1
ATOM 878 C CA . ALA A 1 111 ? -14.625 -4.597 21.398 1.00 43.62 111 ALA A CA 1
ATOM 879 C C . ALA A 1 111 ? -14.825 -5.095 19.970 1.00 43.62 111 ALA A C 1
ATOM 881 O O . ALA A 1 111 ? -15.361 -4.394 19.104 1.00 43.62 111 ALA A O 1
ATOM 882 N N . GLY A 1 112 ? -14.273 -6.278 19.710 1.00 46.22 112 GLY A N 1
ATOM 883 C CA . GLY A 1 112 ? -14.370 -6.948 18.427 1.00 46.22 112 GLY A CA 1
ATOM 884 C C . GLY A 1 112 ? -15.827 -7.213 18.076 1.00 46.22 112 GLY A C 1
ATOM 885 O O . GLY A 1 112 ? -16.420 -8.114 18.643 1.00 46.22 112 GLY A O 1
ATOM 886 N N . GLU A 1 113 ? -16.366 -6.395 17.170 1.00 42.19 113 GLU A N 1
ATOM 887 C CA . GLU A 1 113 ? -17.422 -6.698 16.186 1.00 42.19 113 GLU A CA 1
ATOM 888 C C . GLU A 1 113 ? -17.828 -5.417 15.427 1.00 42.19 113 GLU A C 1
ATOM 890 O O . GLU A 1 113 ? -18.043 -5.468 14.218 1.00 42.19 113 GLU A O 1
ATOM 895 N N . GLU A 1 114 ? -17.833 -4.246 16.083 1.00 42.84 114 GLU A N 1
ATOM 896 C CA . GLU A 1 114 ? -18.222 -2.962 15.458 1.00 42.84 114 GLU A CA 1
ATOM 897 C C . GLU A 1 114 ? -17.046 -2.123 14.927 1.00 42.84 114 GLU A C 1
ATOM 899 O O . GLU A 1 114 ? -17.223 -1.262 14.060 1.00 42.84 114 GLU A O 1
ATOM 904 N N . ALA A 1 115 ? -15.831 -2.346 15.431 1.00 50.22 115 ALA A N 1
ATOM 905 C CA . ALA A 1 115 ? -14.620 -1.775 14.858 1.00 50.22 115 ALA A CA 1
ATOM 906 C C . ALA A 1 115 ? -14.155 -2.713 13.737 1.00 50.22 115 ALA A C 1
ATOM 908 O O . ALA A 1 115 ? -13.671 -3.812 13.999 1.00 50.22 115 ALA A O 1
ATOM 909 N N . GLY A 1 116 ? -14.395 -2.323 12.480 1.00 56.94 116 GLY A N 1
ATOM 910 C CA . GLY A 1 116 ? -14.145 -3.175 11.314 1.00 56.94 116 GLY A CA 1
ATOM 911 C C . GLY A 1 116 ? -12.781 -3.863 11.380 1.00 56.94 116 GLY A C 1
ATOM 912 O O . GLY A 1 116 ? -11.793 -3.233 11.745 1.00 56.94 116 GLY A O 1
ATOM 913 N N . ALA A 1 117 ? -12.733 -5.149 11.024 1.00 67.88 117 ALA A N 1
ATOM 914 C CA . ALA A 1 117 ? -11.597 -6.038 11.274 1.00 67.88 117 ALA A CA 1
ATOM 915 C C . ALA A 1 117 ? -10.216 -5.424 10.971 1.00 67.88 117 ALA A C 1
ATOM 917 O O . ALA A 1 117 ? -10.107 -4.642 10.017 1.00 67.88 117 ALA A O 1
ATOM 918 N N . PRO A 1 118 ? -9.167 -5.788 11.732 1.00 74.50 118 PRO A N 1
ATOM 919 C CA . PRO A 1 118 ? -7.844 -5.200 11.574 1.00 74.50 118 PRO A CA 1
ATOM 920 C C . PRO A 1 118 ? -7.294 -5.406 10.160 1.00 74.50 118 PRO A C 1
ATOM 922 O O . PRO A 1 118 ? -7.542 -6.423 9.506 1.00 74.50 118 PRO A O 1
ATOM 925 N N . VAL A 1 119 ? -6.527 -4.421 9.702 1.00 82.50 119 VAL A N 1
ATOM 926 C CA . VAL A 1 119 ? -5.795 -4.467 8.439 1.00 82.50 119 VAL A CA 1
ATOM 927 C C . VAL A 1 119 ? -4.453 -5.142 8.687 1.00 82.50 119 VAL A C 1
ATOM 929 O O . VAL A 1 119 ? -3.663 -4.694 9.518 1.00 82.50 119 VAL A O 1
ATOM 932 N N . TRP A 1 120 ? -4.175 -6.209 7.946 1.00 88.81 120 TRP A N 1
ATOM 933 C CA . TRP A 1 120 ? -2.875 -6.874 7.974 1.00 88.81 120 TRP A CA 1
ATOM 934 C C . TRP A 1 120 ? -2.062 -6.408 6.774 1.00 88.81 120 TRP A C 1
ATOM 936 O O . TRP A 1 120 ? -2.406 -6.722 5.638 1.00 88.81 120 TRP A O 1
ATOM 946 N N . LEU A 1 121 ? -1.004 -5.644 7.022 1.00 91.00 121 LEU A N 1
ATOM 947 C CA . LEU A 1 121 ? -0.065 -5.171 6.015 1.00 91.00 121 LEU A CA 1
ATOM 948 C C . LEU A 1 121 ? 1.178 -6.059 6.031 1.00 91.00 121 LEU A C 1
ATOM 950 O O . LEU A 1 121 ? 2.066 -5.915 6.874 1.00 91.00 121 LEU A O 1
ATOM 954 N N . LEU A 1 122 ? 1.229 -6.985 5.084 1.00 92.69 122 LEU A N 1
ATOM 955 C CA . LEU A 1 122 ? 2.403 -7.787 4.791 1.00 92.69 122 LEU A CA 1
ATOM 956 C C . LEU A 1 122 ? 3.226 -7.044 3.746 1.00 92.69 122 LEU A C 1
ATOM 958 O O . LEU A 1 122 ? 2.682 -6.595 2.741 1.00 92.69 122 LEU A O 1
ATOM 962 N N . TYR A 1 123 ? 4.527 -6.910 3.960 1.00 90.19 123 TYR A N 1
ATOM 963 C CA . TYR A 1 123 ? 5.392 -6.227 3.005 1.00 90.19 123 TYR A CA 1
ATOM 964 C C . TYR A 1 123 ? 6.657 -7.023 2.721 1.00 90.19 123 TYR A C 1
ATOM 966 O O . TYR A 1 123 ? 7.239 -7.650 3.607 1.00 90.19 123 TYR A O 1
ATOM 974 N N . ASP A 1 124 ? 7.090 -6.970 1.473 1.00 87.00 124 ASP A N 1
ATOM 975 C CA . ASP A 1 124 ? 8.392 -7.435 1.044 1.00 87.00 124 ASP A CA 1
ATOM 976 C C . ASP A 1 124 ? 9.408 -6.311 1.223 1.00 87.00 124 ASP A C 1
ATOM 978 O O . ASP A 1 124 ? 9.195 -5.186 0.773 1.00 87.00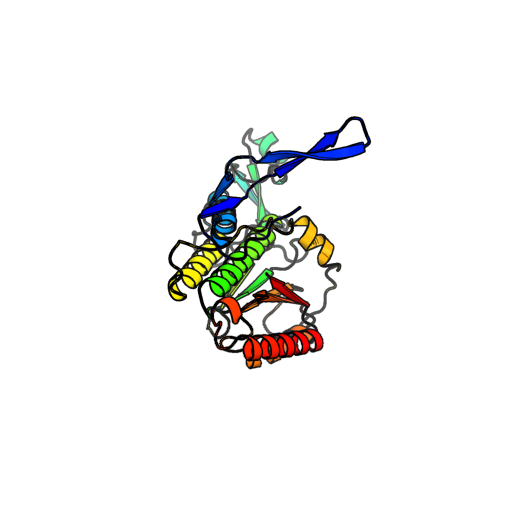 124 ASP A O 1
ATOM 982 N N . GLY A 1 125 ? 10.512 -6.610 1.901 1.00 82.81 125 GLY A N 1
ATOM 983 C CA . GLY A 1 125 ? 11.620 -5.665 2.012 1.00 82.81 125 GLY A CA 1
ATOM 984 C C . GLY A 1 125 ? 12.486 -5.614 0.753 1.00 82.81 125 GLY A C 1
ATOM 985 O O . GLY A 1 125 ? 13.378 -4.776 0.683 1.00 82.81 125 GLY A O 1
ATOM 986 N N . SER A 1 126 ? 12.276 -6.523 -0.203 1.00 84.56 126 SER A N 1
ATOM 987 C CA . SER A 1 126 ? 13.032 -6.560 -1.446 1.00 84.56 126 SER A CA 1
ATOM 988 C C . SER A 1 126 ? 12.454 -5.588 -2.483 1.00 84.56 126 SER A C 1
ATOM 990 O O . SER A 1 126 ? 11.251 -5.530 -2.739 1.00 84.56 126 SER A O 1
ATOM 992 N N . CYS A 1 127 ? 13.333 -4.795 -3.089 1.00 86.38 127 CYS A N 1
ATOM 993 C CA . CYS A 1 127 ? 13.033 -3.974 -4.255 1.00 86.38 127 CYS A CA 1
ATOM 994 C C . CYS A 1 127 ? 14.208 -4.040 -5.239 1.00 86.38 127 CYS A C 1
ATOM 996 O O . CYS A 1 127 ? 15.347 -4.286 -4.842 1.00 86.38 127 CYS A O 1
ATOM 998 N N . LEU A 1 128 ? 13.923 -3.874 -6.535 1.00 86.50 128 LEU A N 1
ATOM 999 C CA . LEU A 1 128 ? 14.927 -3.969 -7.604 1.00 86.50 128 LEU A CA 1
ATOM 1000 C C . LEU A 1 128 ? 15.788 -2.710 -7.709 1.00 86.50 128 LEU A C 1
ATOM 1002 O O . LEU A 1 128 ? 16.948 -2.776 -8.106 1.00 86.50 128 LEU A O 1
ATOM 1006 N N . GLY A 1 129 ? 15.204 -1.566 -7.379 1.00 85.69 129 GLY A N 1
ATOM 1007 C CA . GLY A 1 129 ? 15.837 -0.266 -7.477 1.00 85.69 129 GLY A CA 1
ATOM 1008 C C . GLY A 1 129 ? 14.881 0.831 -7.041 1.00 85.69 129 GLY A C 1
ATOM 1009 O O . GLY A 1 129 ? 13.808 0.580 -6.490 1.00 85.69 129 GLY A O 1
ATOM 1010 N N . SER A 1 130 ? 15.284 2.074 -7.259 1.00 83.69 130 SER A N 1
ATOM 1011 C CA . SER A 1 130 ? 14.641 3.192 -6.588 1.00 83.69 130 SER A CA 1
ATOM 1012 C C . SER A 1 130 ? 13.175 3.410 -7.003 1.00 83.69 130 SER A C 1
ATOM 1014 O O . SER A 1 130 ? 12.391 3.868 -6.172 1.00 83.69 130 SER A O 1
ATOM 1016 N N . TYR A 1 131 ? 12.770 3.048 -8.232 1.00 84.50 131 TYR A N 1
ATOM 1017 C CA . TYR A 1 131 ? 11.368 3.159 -8.662 1.00 84.50 131 TYR A CA 1
ATOM 1018 C C . TYR A 1 131 ? 10.485 2.173 -7.898 1.00 84.50 131 TYR A C 1
ATOM 1020 O O . TYR A 1 131 ? 9.484 2.555 -7.292 1.00 84.50 131 TYR A O 1
ATOM 1028 N N . THR A 1 132 ? 10.877 0.902 -7.886 1.00 87.94 132 THR A N 1
ATOM 1029 C CA . THR A 1 132 ? 10.157 -0.160 -7.187 1.00 87.94 132 THR A CA 1
ATOM 1030 C C . THR A 1 132 ? 10.113 0.105 -5.685 1.00 87.94 132 THR A C 1
ATOM 1032 O O . THR A 1 132 ? 9.038 -0.016 -5.103 1.00 87.94 132 THR A O 1
ATOM 1035 N N . CYS A 1 133 ? 11.209 0.555 -5.061 1.00 87.56 133 CYS A N 1
ATOM 1036 C CA . CYS A 1 133 ? 11.201 0.899 -3.635 1.00 87.56 133 CYS A CA 1
ATOM 1037 C C . CYS A 1 133 ? 10.233 2.062 -3.318 1.00 87.56 133 CYS A C 1
ATOM 1039 O O . CYS A 1 133 ? 9.518 1.985 -2.320 1.00 87.56 133 CYS A O 1
ATOM 1041 N N . ASP A 1 134 ? 10.157 3.113 -4.153 1.00 84.12 134 ASP A N 1
ATOM 1042 C CA . ASP A 1 134 ? 9.201 4.222 -3.961 1.00 84.12 134 ASP A CA 1
ATOM 1043 C C . ASP A 1 134 ? 7.748 3.756 -4.095 1.00 84.12 134 ASP A C 1
ATOM 1045 O O . ASP A 1 134 ? 6.894 4.134 -3.291 1.00 84.12 134 ASP A O 1
ATOM 1049 N N . VAL A 1 135 ? 7.452 2.890 -5.067 1.00 85.31 135 VAL A N 1
ATOM 1050 C CA . VAL A 1 135 ? 6.103 2.335 -5.235 1.00 85.31 135 VAL A CA 1
ATOM 1051 C C . VAL A 1 135 ? 5.703 1.470 -4.036 1.00 85.31 135 VAL A C 1
ATOM 1053 O O . VAL A 1 135 ? 4.588 1.621 -3.531 1.00 85.31 135 VAL A O 1
ATOM 1056 N N . LEU A 1 136 ? 6.594 0.611 -3.531 1.00 89.38 136 LEU A N 1
ATOM 1057 C CA . LEU A 1 136 ? 6.306 -0.203 -2.343 1.00 89.38 136 LEU A CA 1
ATOM 1058 C C . LEU A 1 136 ? 6.110 0.671 -1.096 1.00 89.38 136 LEU A C 1
ATOM 1060 O O . LEU A 1 136 ? 5.091 0.552 -0.414 1.00 89.38 136 LEU A O 1
ATOM 1064 N N . ALA A 1 137 ? 7.038 1.592 -0.828 1.00 87.06 137 ALA A N 1
ATOM 1065 C CA . ALA A 1 137 ? 6.988 2.472 0.337 1.00 87.06 137 ALA A CA 1
ATOM 1066 C C . ALA A 1 137 ? 5.739 3.371 0.327 1.00 87.06 137 ALA A C 1
ATOM 1068 O O . ALA A 1 137 ? 5.021 3.463 1.327 1.00 87.06 137 ALA A O 1
ATOM 1069 N N . SER A 1 138 ? 5.422 3.989 -0.814 1.00 83.06 138 SER A N 1
ATOM 1070 C CA . SER A 1 138 ? 4.211 4.804 -0.964 1.00 83.06 138 SER A CA 1
ATOM 1071 C C . SER A 1 138 ? 2.925 3.987 -0.810 1.00 83.06 138 SER A C 1
ATOM 1073 O O . SER A 1 138 ? 1.983 4.464 -0.175 1.00 83.06 138 SER A O 1
ATOM 1075 N N . SER A 1 139 ? 2.894 2.747 -1.307 1.00 87.25 139 SER A N 1
ATOM 1076 C CA . SER A 1 139 ? 1.751 1.841 -1.141 1.00 87.25 139 SER A CA 1
ATOM 1077 C C . SER A 1 139 ? 1.531 1.465 0.326 1.00 87.25 139 SER A C 1
ATOM 1079 O O . SER A 1 139 ? 0.409 1.567 0.821 1.00 87.25 139 SER A O 1
ATOM 1081 N N . MET A 1 140 ? 2.598 1.109 1.052 1.00 90.44 140 MET A N 1
ATOM 1082 C CA . MET A 1 140 ? 2.530 0.810 2.490 1.00 90.44 140 MET A CA 1
ATOM 1083 C C . MET A 1 140 ? 1.971 1.987 3.289 1.00 90.44 140 MET A C 1
ATOM 1085 O O . MET A 1 140 ? 1.054 1.821 4.094 1.00 90.44 140 MET A O 1
ATOM 1089 N N . LEU A 1 141 ? 2.495 3.190 3.042 1.00 84.25 141 LEU A N 1
ATOM 1090 C CA . LEU A 1 141 ? 2.043 4.401 3.721 1.00 84.25 141 LEU A CA 1
ATOM 1091 C C . LEU A 1 141 ? 0.592 4.749 3.383 1.00 84.25 141 LEU A C 1
ATOM 1093 O O . LEU A 1 141 ? -0.162 5.138 4.272 1.00 84.25 141 LEU A O 1
ATOM 1097 N N . SER A 1 142 ? 0.189 4.594 2.120 1.00 83.12 142 SER A N 1
ATOM 1098 C CA . SER A 1 142 ? -1.188 4.831 1.685 1.00 83.12 142 SER A CA 1
ATOM 1099 C C . SER A 1 142 ? -2.178 3.916 2.408 1.00 83.12 142 SER A C 1
ATOM 1101 O O . SER A 1 142 ? -3.192 4.392 2.929 1.00 83.12 142 SER A O 1
ATOM 1103 N N . ILE A 1 143 ? -1.851 2.623 2.512 1.00 83.56 143 ILE A N 1
ATOM 1104 C CA . ILE A 1 143 ? -2.659 1.634 3.236 1.00 83.56 143 ILE A CA 1
ATOM 1105 C C . ILE A 1 143 ? -2.735 1.996 4.720 1.00 83.56 143 ILE A C 1
ATOM 1107 O O . ILE A 1 143 ? -3.828 2.042 5.277 1.00 83.56 143 ILE A O 1
ATOM 1111 N N . ALA A 1 144 ? -1.602 2.315 5.352 1.00 84.75 144 ALA A N 1
ATOM 1112 C CA . ALA A 1 144 ? -1.568 2.662 6.771 1.00 84.75 144 ALA A CA 1
ATOM 1113 C C . ALA A 1 144 ? -2.366 3.936 7.088 1.00 84.75 144 ALA A C 1
ATOM 1115 O O . ALA A 1 144 ? -3.147 3.954 8.037 1.00 84.75 144 ALA A O 1
ATOM 1116 N N . VAL A 1 145 ? -2.218 4.993 6.281 1.00 77.44 145 VAL A N 1
ATOM 1117 C CA . VAL A 1 145 ? -2.981 6.241 6.445 1.00 77.44 145 VAL A CA 1
ATOM 1118 C C . VAL A 1 145 ? -4.479 5.998 6.255 1.00 77.44 145 VAL A C 1
ATOM 1120 O O . VAL A 1 145 ? -5.280 6.556 7.003 1.00 77.44 145 VAL A O 1
ATOM 1123 N N . SER A 1 146 ? -4.861 5.156 5.291 1.00 76.88 146 SER A N 1
ATOM 1124 C CA . SER A 1 146 ? -6.268 4.827 5.032 1.00 76.88 146 SER A CA 1
ATOM 1125 C C . SER A 1 146 ? -6.873 3.998 6.168 1.00 76.88 146 SER A C 1
ATOM 1127 O O . SER A 1 146 ? -7.924 4.366 6.689 1.00 76.88 146 SER A O 1
ATOM 1129 N N . ALA A 1 147 ? -6.175 2.953 6.627 1.00 77.25 147 ALA A N 1
ATOM 1130 C CA . ALA A 1 147 ? -6.595 2.136 7.767 1.00 77.25 147 ALA A CA 1
ATOM 1131 C C . ALA A 1 147 ? -6.807 2.991 9.028 1.00 77.25 147 ALA A C 1
ATOM 1133 O O . ALA A 1 147 ? -7.819 2.869 9.717 1.00 77.25 147 ALA A O 1
ATOM 1134 N N . GLU A 1 148 ? -5.893 3.927 9.282 1.00 76.62 148 GLU A N 1
ATOM 1135 C CA . GLU A 1 148 ? -5.962 4.837 10.424 1.00 76.62 148 GLU A CA 1
ATOM 1136 C C . GLU A 1 148 ? -7.102 5.866 10.302 1.00 76.62 148 GLU A C 1
ATOM 1138 O O . GLU A 1 148 ? -7.771 6.178 11.295 1.00 76.62 148 GLU A O 1
ATOM 1143 N N . ALA A 1 149 ? -7.362 6.374 9.092 1.00 69.00 149 ALA A N 1
ATOM 1144 C CA . ALA A 1 149 ? -8.489 7.267 8.813 1.00 69.00 149 ALA A CA 1
ATOM 1145 C C . ALA A 1 149 ? -9.844 6.567 9.016 1.00 69.00 149 ALA A C 1
ATOM 1147 O O . ALA A 1 149 ? -10.790 7.186 9.507 1.00 69.00 149 ALA A O 1
ATOM 1148 N N . GLU A 1 150 ? -9.916 5.273 8.698 1.00 69.62 150 GLU A N 1
ATOM 1149 C CA . GLU A 1 150 ? -11.070 4.404 8.960 1.00 69.62 150 GLU A CA 1
ATOM 1150 C C . GLU A 1 150 ? -11.166 3.961 10.430 1.00 69.62 150 GLU A C 1
ATOM 1152 O O . GLU A 1 150 ? -12.190 3.430 10.853 1.00 69.62 150 GLU A O 1
ATOM 1157 N N . GLY A 1 151 ? -10.126 4.203 11.235 1.00 66.31 151 GLY A N 1
ATOM 1158 C CA . GLY A 1 151 ? -10.080 3.794 12.636 1.00 66.31 151 GLY A CA 1
ATOM 1159 C C . GLY A 1 151 ? -9.899 2.290 12.838 1.00 66.31 151 GLY A C 1
ATOM 1160 O O . GLY A 1 151 ? -10.308 1.772 13.878 1.00 66.31 151 GLY A O 1
ATOM 1161 N N . ARG A 1 152 ? -9.303 1.602 11.859 1.00 71.88 152 ARG A N 1
ATOM 1162 C CA . ARG A 1 152 ? -9.007 0.168 11.904 1.00 71.88 152 ARG A CA 1
ATOM 1163 C C . ARG A 1 152 ? -7.613 -0.050 12.484 1.00 71.88 152 ARG A C 1
ATOM 1165 O O . ARG A 1 152 ? -6.679 0.677 12.153 1.00 71.88 152 ARG A O 1
ATOM 1172 N N . GLY A 1 153 ? -7.468 -1.065 13.336 1.00 76.00 153 GLY A N 1
ATOM 1173 C CA . GLY A 1 153 ? -6.150 -1.497 13.801 1.00 76.00 153 GLY A CA 1
ATOM 1174 C C . GLY A 1 153 ? -5.290 -1.978 12.631 1.00 76.00 153 GLY A C 1
ATOM 1175 O O . GLY A 1 153 ? -5.816 -2.531 11.665 1.00 76.00 153 GLY A O 1
ATOM 1176 N N . LEU A 1 154 ? -3.977 -1.776 12.718 1.00 81.25 154 LEU A N 1
ATOM 1177 C CA . LEU A 1 154 ? -3.025 -2.182 11.689 1.00 81.25 154 LEU A CA 1
ATOM 1178 C C . LEU A 1 154 ? -1.991 -3.139 12.287 1.00 81.25 154 LEU A C 1
ATOM 1180 O O . LEU A 1 154 ? -1.401 -2.878 13.336 1.00 81.25 154 LEU A O 1
ATOM 1184 N N . HIS A 1 155 ? -1.757 -4.250 11.600 1.00 86.81 155 HIS A N 1
ATOM 1185 C CA . HIS A 1 155 ? -0.659 -5.165 11.878 1.00 86.81 155 HIS A CA 1
ATOM 1186 C C . HIS A 1 155 ? 0.351 -5.075 10.744 1.00 86.81 155 HIS A C 1
ATOM 1188 O O . HIS A 1 155 ? -0.009 -5.216 9.580 1.00 86.81 155 HIS A O 1
ATOM 1194 N N . LEU A 1 156 ? 1.616 -4.856 11.085 1.00 88.38 156 LEU A N 1
ATOM 1195 C CA . LEU A 1 156 ? 2.721 -4.816 10.139 1.00 88.38 156 LEU A CA 1
ATOM 1196 C C . LEU A 1 156 ? 3.502 -6.129 10.227 1.00 88.38 156 LEU A C 1
ATOM 1198 O O . LEU A 1 156 ? 3.981 -6.501 11.303 1.00 88.38 156 LEU A O 1
ATOM 1202 N N . CYS A 1 157 ? 3.637 -6.816 9.097 1.00 90.44 157 CYS A N 1
ATOM 1203 C CA . CYS A 1 157 ? 4.312 -8.104 8.980 1.00 90.44 157 CYS A CA 1
ATOM 1204 C C . CYS A 1 157 ? 5.350 -8.059 7.858 1.00 90.44 157 CYS A C 1
ATOM 1206 O O . CYS A 1 157 ? 5.031 -7.687 6.731 1.00 90.44 157 CYS A O 1
ATOM 1208 N N . ARG A 1 158 ? 6.583 -8.487 8.130 1.00 89.00 158 ARG A N 1
ATOM 1209 C CA . ARG A 1 158 ? 7.597 -8.629 7.077 1.00 89.00 158 ARG A CA 1
ATOM 1210 C C . ARG A 1 158 ? 7.451 -9.989 6.397 1.00 89.00 158 ARG A C 1
ATOM 1212 O O . ARG A 1 158 ? 7.496 -11.018 7.071 1.00 89.00 158 ARG A O 1
ATOM 1219 N N . LEU A 1 159 ? 7.319 -10.005 5.073 1.00 82.31 159 LEU A N 1
ATOM 1220 C CA . LEU A 1 159 ? 7.393 -11.230 4.282 1.00 82.31 159 LEU A CA 1
ATOM 1221 C C . LEU A 1 159 ? 8.780 -11.854 4.444 1.00 82.31 159 LEU A C 1
ATOM 1223 O O . LEU A 1 159 ? 9.793 -11.155 4.451 1.00 82.31 159 LEU A O 1
ATOM 1227 N N . TRP A 1 160 ? 8.811 -13.176 4.610 1.00 79.62 160 TRP A N 1
ATOM 1228 C CA . TRP A 1 160 ? 10.043 -13.957 4.794 1.00 79.62 160 TRP A CA 1
ATOM 1229 C C . TRP A 1 160 ? 10.850 -13.608 6.055 1.00 79.62 160 TRP A C 1
ATOM 1231 O O . TRP A 1 160 ? 11.995 -14.032 6.195 1.00 79.62 160 TRP A O 1
ATOM 1241 N N . GLY A 1 161 ? 10.256 -12.864 6.991 1.00 72.12 161 GLY A N 1
ATOM 1242 C CA . GLY A 1 161 ? 10.850 -12.522 8.278 1.00 72.12 161 GLY A CA 1
ATOM 1243 C C . GLY A 1 161 ? 10.031 -13.047 9.453 1.00 72.12 161 GLY A C 1
ATOM 1244 O O . GLY A 1 161 ? 8.847 -13.358 9.338 1.00 72.12 161 GLY A O 1
ATOM 1245 N N . SER A 1 162 ? 10.659 -13.115 10.624 1.00 57.62 162 SER A N 1
ATOM 1246 C CA . SER A 1 162 ? 9.958 -13.396 11.873 1.00 57.62 162 SER A CA 1
ATOM 1247 C C . SER A 1 162 ? 9.436 -12.090 12.466 1.00 57.62 162 SER A C 1
ATOM 1249 O O . SER A 1 162 ? 10.202 -11.319 13.045 1.00 57.62 162 SER A O 1
ATOM 1251 N N . GLY A 1 163 ? 8.138 -11.831 12.335 1.00 70.62 163 GLY A N 1
ATOM 1252 C CA . GLY A 1 163 ? 7.501 -10.757 13.089 1.00 70.62 163 GLY A CA 1
ATOM 1253 C C . GLY A 1 163 ? 6.279 -10.176 12.404 1.00 70.62 163 GLY A C 1
ATOM 1254 O O . GLY A 1 163 ? 6.390 -9.469 11.406 1.00 70.62 163 GLY A O 1
ATOM 1255 N N . CYS A 1 164 ? 5.127 -10.424 13.012 1.00 82.31 164 CYS A N 1
ATOM 1256 C CA . CYS A 1 164 ? 3.951 -9.585 12.874 1.00 82.31 164 CYS A CA 1
ATOM 1257 C C . CYS A 1 164 ? 3.803 -8.806 14.172 1.00 82.31 164 CYS A C 1
ATOM 1259 O O . CYS A 1 164 ? 3.827 -9.397 15.254 1.00 82.31 164 CYS A O 1
ATOM 1261 N N . ARG A 1 165 ? 3.653 -7.490 14.077 1.00 82.50 165 ARG A N 1
ATOM 1262 C CA . ARG A 1 165 ? 3.421 -6.645 15.246 1.00 82.50 165 ARG A CA 1
ATOM 1263 C C . ARG A 1 165 ? 2.264 -5.692 14.991 1.00 82.50 165 ARG A C 1
ATOM 1265 O O . ARG A 1 165 ? 2.115 -5.225 13.863 1.00 82.50 165 ARG A O 1
ATOM 1272 N N . PRO A 1 166 ? 1.470 -5.372 16.020 1.00 80.69 166 PRO A N 1
ATOM 1273 C CA . PRO A 1 166 ? 0.611 -4.206 15.956 1.00 80.69 166 PRO A CA 1
ATOM 1274 C C . PRO A 1 166 ? 1.460 -2.966 15.640 1.00 80.69 166 PRO A C 1
ATOM 1276 O O . PRO A 1 166 ? 2.557 -2.808 16.185 1.00 80.69 166 PRO A O 1
ATOM 1279 N N . ALA A 1 167 ? 0.981 -2.123 14.735 1.00 81.19 167 ALA A N 1
ATOM 1280 C CA . ALA A 1 167 ? 1.700 -0.958 14.241 1.00 81.19 167 ALA A CA 1
ATOM 1281 C C . ALA A 1 167 ? 0.737 0.214 14.045 1.00 81.19 167 ALA A C 1
ATOM 1283 O O . ALA A 1 167 ? -0.413 0.026 13.662 1.00 81.19 167 ALA A O 1
ATOM 1284 N N . GLY A 1 168 ? 1.205 1.429 14.300 1.00 81.06 168 GLY A N 1
ATOM 1285 C CA . GLY A 1 168 ? 0.560 2.643 13.836 1.00 81.06 168 GLY A CA 1
ATOM 1286 C C . GLY A 1 168 ? 1.190 3.133 12.534 1.00 81.06 168 GLY A C 1
ATOM 1287 O O . GLY A 1 168 ? 2.096 2.530 11.954 1.00 81.06 168 GLY A O 1
ATOM 1288 N N . VAL A 1 169 ? 0.719 4.293 12.083 1.00 79.50 169 VAL A N 1
ATOM 1289 C CA . VAL A 1 169 ? 1.252 4.968 10.892 1.00 79.50 169 VAL A CA 1
ATOM 1290 C C . VAL A 1 169 ? 2.726 5.362 11.067 1.00 79.50 169 VAL A C 1
ATOM 1292 O O . VAL A 1 169 ? 3.471 5.379 10.091 1.00 79.50 169 VAL A O 1
ATOM 1295 N N . ALA A 1 170 ? 3.164 5.648 12.298 1.00 75.50 170 ALA A N 1
ATOM 1296 C CA . ALA A 1 170 ? 4.549 6.008 12.601 1.00 75.50 170 ALA A CA 1
ATOM 1297 C C . ALA A 1 170 ? 5.517 4.842 12.351 1.00 75.50 170 ALA A C 1
ATOM 1299 O O . ALA A 1 170 ? 6.547 5.023 11.708 1.00 75.50 170 ALA A O 1
ATOM 1300 N N . GLU A 1 171 ? 5.165 3.643 12.811 1.00 83.75 171 GLU A N 1
ATOM 1301 C CA . GLU A 1 171 ? 5.969 2.437 12.626 1.00 83.75 171 GLU A CA 1
ATOM 1302 C C . GLU A 1 171 ? 6.019 2.023 11.153 1.00 83.75 171 GLU A C 1
ATOM 1304 O O . GLU A 1 171 ? 7.065 1.597 10.671 1.00 83.75 171 GLU A O 1
ATOM 1309 N N . VAL A 1 172 ? 4.915 2.186 10.412 1.00 86.38 172 VAL A N 1
ATOM 1310 C CA . VAL A 1 172 ? 4.911 1.943 8.958 1.00 86.38 172 VAL A CA 1
ATOM 1311 C C . VAL A 1 172 ? 5.763 2.977 8.229 1.00 86.38 172 VAL A C 1
ATOM 1313 O O . VAL A 1 172 ? 6.435 2.634 7.262 1.00 86.38 172 VAL A O 1
ATOM 1316 N N . LEU A 1 173 ? 5.771 4.230 8.689 1.00 83.19 173 LEU A N 1
ATOM 1317 C CA . LEU A 1 173 ? 6.640 5.265 8.140 1.00 83.19 173 LEU A CA 1
ATOM 1318 C C . LEU A 1 173 ? 8.115 4.949 8.365 1.00 83.19 173 LEU A C 1
ATOM 1320 O O . LEU A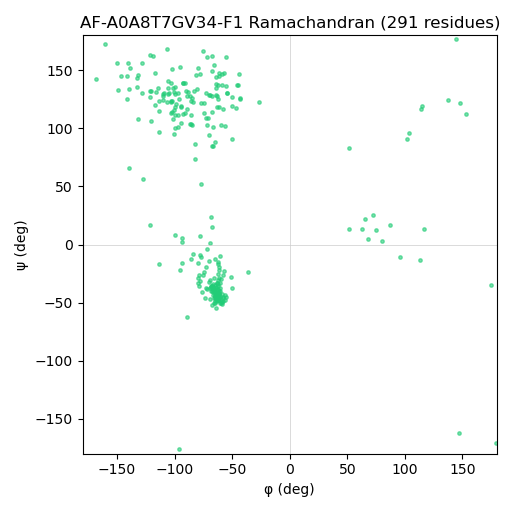 1 173 ? 8.889 5.029 7.418 1.00 83.19 173 LEU A O 1
ATOM 1324 N N . GLU A 1 174 ? 8.503 4.559 9.576 1.00 80.44 174 GLU A N 1
ATOM 1325 C CA . GLU A 1 174 ? 9.871 4.118 9.867 1.00 80.44 174 GLU A CA 1
ATOM 1326 C C . GLU A 1 174 ? 10.290 2.965 8.943 1.00 80.44 174 GLU A C 1
ATOM 1328 O O . GLU A 1 174 ? 11.359 3.002 8.333 1.00 80.44 174 GLU A O 1
ATOM 1333 N N . GLU A 1 175 ? 9.402 1.986 8.768 1.00 88.25 175 GLU A N 1
ATOM 1334 C CA . GLU A 1 175 ? 9.625 0.832 7.905 1.00 88.25 175 GLU A CA 1
ATOM 1335 C C . GLU A 1 175 ? 9.769 1.213 6.424 1.00 88.25 175 GLU A C 1
ATOM 1337 O O . GLU A 1 175 ? 10.706 0.791 5.748 1.00 88.25 175 GLU A O 1
ATOM 1342 N N . ALA A 1 176 ? 8.879 2.070 5.924 1.00 86.19 176 ALA A N 1
ATOM 1343 C CA . ALA A 1 176 ? 8.931 2.585 4.562 1.00 86.19 176 ALA A CA 1
ATOM 1344 C C . ALA A 1 176 ? 10.236 3.359 4.303 1.00 86.19 176 ALA A C 1
ATOM 1346 O O . ALA A 1 176 ? 10.862 3.198 3.255 1.00 86.19 176 ALA A O 1
ATOM 1347 N N . MET A 1 177 ? 10.693 4.153 5.278 1.00 83.25 177 MET A N 1
ATOM 1348 C CA . MET A 1 177 ? 11.976 4.856 5.191 1.00 83.25 177 MET A CA 1
ATOM 1349 C C . MET A 1 177 ? 13.167 3.889 5.210 1.00 83.25 177 MET A C 1
ATOM 1351 O O . MET A 1 177 ? 14.152 4.138 4.512 1.00 83.25 177 MET A O 1
ATOM 1355 N N . ARG A 1 178 ? 13.081 2.771 5.946 1.00 84.69 178 ARG A N 1
ATOM 1356 C CA . ARG A 1 178 ? 14.100 1.710 5.920 1.00 84.69 178 ARG A CA 1
ATOM 1357 C C . ARG A 1 178 ? 14.196 1.059 4.540 1.00 84.69 178 ARG A C 1
ATOM 1359 O O . ARG A 1 178 ? 15.306 0.926 4.034 1.00 84.69 178 ARG A O 1
ATOM 1366 N N . ILE A 1 179 ? 13.066 0.724 3.910 1.00 83.62 179 ILE A N 1
ATOM 1367 C CA . ILE A 1 179 ? 13.026 0.151 2.549 1.00 83.62 179 ILE A CA 1
ATOM 1368 C C . ILE A 1 179 ? 13.696 1.093 1.543 1.00 83.62 179 ILE A C 1
ATOM 1370 O O . ILE A 1 179 ? 14.539 0.666 0.754 1.00 83.62 179 ILE A O 1
ATOM 1374 N N . LEU A 1 180 ? 13.385 2.392 1.607 1.00 81.19 180 LEU A N 1
ATOM 1375 C CA . LEU A 1 180 ? 14.041 3.391 0.760 1.00 81.19 180 LEU A CA 1
ATOM 1376 C C . LEU A 1 180 ? 15.557 3.459 1.009 1.00 81.19 180 LEU A C 1
ATOM 1378 O O . LEU A 1 180 ? 16.335 3.540 0.057 1.00 81.19 180 LEU A O 1
ATOM 1382 N N . GLY A 1 181 ? 15.986 3.411 2.274 1.00 75.00 181 GLY A N 1
ATOM 1383 C CA . GLY A 1 181 ? 17.403 3.431 2.643 1.00 75.00 181 GLY A CA 1
ATOM 1384 C C . GLY A 1 181 ? 18.177 2.202 2.152 1.00 75.00 181 GLY A C 1
ATOM 1385 O O . GLY A 1 181 ? 19.266 2.348 1.598 1.00 75.00 181 GLY A O 1
ATOM 1386 N N . GLU A 1 182 ? 17.608 1.005 2.313 1.00 73.50 182 GLU A N 1
ATOM 1387 C CA . GLU A 1 182 ? 18.216 -0.270 1.899 1.00 73.50 182 GLU A CA 1
ATOM 1388 C C . GLU A 1 182 ? 18.306 -0.410 0.377 1.00 73.50 182 GLU A C 1
ATOM 1390 O O . GLU A 1 182 ? 19.314 -0.897 -0.132 1.00 73.50 182 GLU A O 1
ATOM 1395 N N . GLY A 1 183 ? 17.313 0.097 -0.358 1.00 64.19 183 GLY A N 1
ATOM 1396 C CA . GLY A 1 183 ? 17.331 0.132 -1.823 1.00 64.19 183 GLY A CA 1
ATOM 1397 C C . GLY A 1 183 ? 18.358 1.096 -2.428 1.00 64.19 183 GLY A C 1
ATOM 1398 O O . GLY A 1 183 ? 18.406 1.256 -3.645 1.00 64.19 183 GLY A O 1
ATOM 1399 N N . GLY A 1 184 ? 19.153 1.792 -1.604 1.00 60.12 184 GLY A N 1
ATOM 1400 C CA . GLY A 1 184 ? 20.086 2.814 -2.075 1.00 60.12 184 GLY A CA 1
ATOM 1401 C C . GLY A 1 184 ? 19.378 4.019 -2.701 1.00 60.12 184 GLY A C 1
ATOM 1402 O O . GLY A 1 184 ? 19.992 4.752 -3.485 1.00 60.12 184 GLY A O 1
ATOM 1403 N N . CYS A 1 185 ? 18.101 4.245 -2.362 1.00 58.78 185 CYS A N 1
ATOM 1404 C CA . CYS A 1 185 ? 17.331 5.368 -2.879 1.00 58.78 185 CYS A CA 1
ATOM 1405 C C . CYS A 1 185 ? 17.929 6.666 -2.333 1.00 58.78 185 CYS A C 1
ATOM 1407 O O . CYS A 1 185 ? 17.688 7.065 -1.193 1.00 58.78 185 CYS A O 1
ATOM 1409 N N . ARG A 1 186 ? 18.724 7.366 -3.146 1.00 53.81 186 ARG A N 1
ATOM 1410 C CA . ARG A 1 186 ? 19.085 8.754 -2.838 1.00 53.81 186 ARG A CA 1
ATOM 1411 C C . ARG A 1 186 ? 17.809 9.608 -2.872 1.00 53.81 186 ARG A C 1
ATOM 1413 O O . ARG A 1 186 ? 16.976 9.372 -3.734 1.00 53.81 186 ARG A O 1
ATOM 1420 N N . PRO A 1 187 ? 17.656 10.633 -2.012 1.00 45.22 187 PRO A N 1
ATOM 1421 C CA . PRO A 1 187 ? 16.426 11.433 -1.879 1.00 45.22 187 PRO A CA 1
ATOM 1422 C C . PRO A 1 187 ? 16.070 12.327 -3.084 1.00 45.22 187 PRO A C 1
ATOM 1424 O O . PRO A 1 187 ? 15.218 13.209 -2.986 1.00 45.22 187 PRO A O 1
ATOM 1427 N N . SER A 1 188 ? 16.681 12.110 -4.243 1.00 42.59 188 SER A N 1
ATOM 1428 C CA . SER A 1 188 ? 16.111 12.552 -5.507 1.00 42.59 188 SER A CA 1
ATOM 1429 C C . SER A 1 188 ? 15.291 11.400 -6.073 1.00 42.59 188 SER A C 1
ATOM 1431 O O . SER A 1 188 ? 15.815 10.298 -6.111 1.00 42.59 188 SER A O 1
ATOM 1433 N N . ILE A 1 189 ? 14.121 11.692 -6.643 1.00 40.91 189 ILE A N 1
ATOM 1434 C CA . ILE A 1 189 ? 13.354 10.868 -7.602 1.00 40.91 189 ILE A CA 1
ATOM 1435 C C . ILE A 1 189 ? 11.986 10.360 -7.056 1.00 40.91 189 ILE A C 1
ATOM 1437 O O . ILE A 1 189 ? 11.955 9.738 -6.007 1.00 40.91 189 ILE A O 1
ATOM 1441 N N . TYR A 1 190 ? 10.858 10.739 -7.710 1.00 47.22 190 TYR A N 1
ATOM 1442 C CA . TYR A 1 190 ? 9.733 9.904 -8.255 1.00 47.22 190 TYR A CA 1
ATOM 1443 C C . TYR A 1 190 ? 8.332 10.573 -8.237 1.00 47.22 190 TYR A C 1
ATOM 1445 O O . TYR A 1 190 ? 7.806 10.903 -7.210 1.00 47.22 190 TYR A O 1
ATOM 1453 N N . GLN A 1 191 ? 7.633 10.731 -9.355 1.00 50.84 191 GLN A N 1
ATOM 1454 C CA . GLN A 1 191 ? 6.393 11.531 -9.479 1.00 50.84 191 GLN A CA 1
ATOM 1455 C C . GLN A 1 191 ? 5.203 11.237 -8.524 1.00 50.84 191 GLN A C 1
ATOM 1457 O O . GLN A 1 191 ? 4.673 10.133 -8.534 1.00 50.84 191 GLN A O 1
ATOM 1462 N N . TYR A 1 192 ? 4.646 12.281 -7.887 1.00 40.44 192 TYR A N 1
ATOM 1463 C CA . TYR A 1 192 ? 3.283 12.366 -7.311 1.00 40.44 192 TYR A CA 1
ATOM 1464 C C . TYR A 1 192 ? 2.162 11.923 -8.279 1.00 40.44 192 TYR A C 1
ATOM 1466 O O . TYR A 1 192 ? 1.935 12.564 -9.307 1.00 40.44 192 TYR A O 1
ATOM 1474 N N . SER A 1 193 ? 1.414 10.881 -7.909 1.00 36.25 193 SER A N 1
ATOM 1475 C CA . SER A 1 193 ? 0.043 10.636 -8.377 1.00 36.25 193 SER A CA 1
ATOM 1476 C C . SER A 1 193 ? -0.926 11.107 -7.293 1.00 36.25 193 SER A C 1
ATOM 1478 O O . SER A 1 193 ? -0.719 10.788 -6.119 1.00 36.25 193 SER A O 1
ATOM 1480 N N . SER A 1 194 ? -1.991 11.825 -7.659 1.00 32.62 194 SER A N 1
ATOM 1481 C CA . SER A 1 194 ? -3.092 12.079 -6.723 1.00 32.62 194 SER A CA 1
ATOM 1482 C C . SER A 1 194 ? -3.592 10.734 -6.181 1.00 32.62 194 SER A C 1
ATOM 1484 O O . SER A 1 194 ? -3.785 9.808 -6.973 1.00 32.62 194 SER A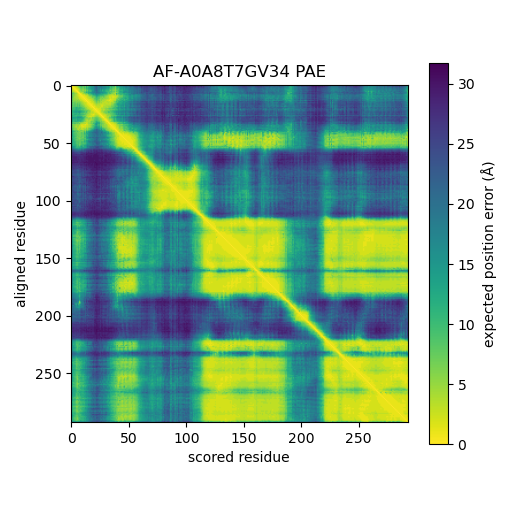 O 1
ATOM 1486 N N . PRO A 1 195 ? -3.742 10.579 -4.857 1.00 38.09 195 PRO A N 1
ATOM 1487 C CA . PRO A 1 195 ? -4.163 9.310 -4.289 1.00 38.09 195 PRO A CA 1
ATOM 1488 C C . PRO A 1 195 ? -5.555 8.937 -4.811 1.00 38.09 195 PRO A C 1
ATOM 1490 O O . PRO A 1 195 ? -6.404 9.817 -4.967 1.00 38.09 195 PRO A O 1
ATOM 1493 N N . LEU A 1 196 ? -5.804 7.635 -5.017 1.00 41.72 196 LEU A N 1
ATOM 1494 C CA . LEU A 1 196 ? -7.159 7.095 -4.872 1.00 41.72 196 LEU A CA 1
ATOM 1495 C C . LEU A 1 196 ? -7.674 7.664 -3.555 1.00 41.72 196 LEU A C 1
ATOM 1497 O O . LEU A 1 196 ? -7.049 7.451 -2.511 1.00 41.72 196 LEU A O 1
ATOM 1501 N N . SER A 1 197 ? -8.737 8.468 -3.597 1.00 43.31 197 SER A N 1
ATOM 1502 C CA . SER A 1 197 ? -9.291 8.970 -2.349 1.00 43.31 197 SER A CA 1
ATOM 1503 C C . SER A 1 197 ? -9.647 7.752 -1.490 1.00 43.31 197 SER A C 1
ATOM 1505 O O . SER A 1 197 ? -10.013 6.706 -2.025 1.00 43.31 197 SER A O 1
ATOM 1507 N N . ALA A 1 198 ? -9.541 7.841 -0.162 1.00 37.06 198 ALA A N 1
ATOM 1508 C CA . ALA A 1 198 ? -9.978 6.744 0.713 1.00 37.06 198 ALA A CA 1
ATOM 1509 C C . ALA A 1 198 ? -11.419 6.285 0.366 1.00 37.06 198 ALA A C 1
ATOM 1511 O O . ALA A 1 198 ? -11.769 5.117 0.476 1.00 37.06 198 ALA A O 1
ATOM 1512 N N . LEU A 1 199 ? -12.225 7.205 -0.173 1.00 37.12 199 LEU A N 1
ATOM 1513 C CA . LEU A 1 199 ? -13.545 6.969 -0.752 1.00 37.12 199 LEU A CA 1
ATOM 1514 C C . LEU A 1 199 ? -13.544 6.111 -2.029 1.00 37.12 199 LEU A C 1
ATOM 1516 O O . LEU A 1 199 ? -14.448 5.295 -2.194 1.00 37.12 199 LEU A O 1
ATOM 1520 N N . ASP A 1 200 ? -12.563 6.264 -2.915 1.00 40.03 200 ASP A N 1
ATOM 1521 C CA . ASP A 1 200 ? -12.413 5.437 -4.116 1.00 40.03 200 ASP A CA 1
ATOM 1522 C C . ASP A 1 200 ? -11.928 4.027 -3.760 1.00 40.03 200 ASP A C 1
ATOM 1524 O O . ASP A 1 200 ? -12.438 3.057 -4.311 1.00 40.03 200 ASP A O 1
ATOM 1528 N N . ALA A 1 201 ? -11.032 3.889 -2.775 1.00 38.00 201 ALA A N 1
ATOM 1529 C CA . ALA A 1 201 ? -10.599 2.584 -2.266 1.00 38.00 201 ALA A CA 1
ATOM 1530 C C . ALA A 1 201 ? -11.764 1.790 -1.639 1.00 38.00 201 ALA A C 1
ATOM 1532 O O . ALA A 1 201 ? -11.950 0.614 -1.950 1.00 38.00 201 ALA A O 1
ATOM 1533 N N . VAL A 1 202 ? -12.605 2.446 -0.828 1.00 38.84 202 VAL A N 1
ATOM 1534 C CA . VAL A 1 202 ? -13.800 1.840 -0.209 1.00 38.84 202 VAL A CA 1
ATOM 1535 C C . VAL A 1 202 ? -14.880 1.506 -1.245 1.00 38.84 202 VAL A C 1
ATOM 1537 O O . VAL A 1 202 ? -15.491 0.440 -1.179 1.00 38.84 202 VAL A O 1
ATOM 1540 N N . ARG A 1 203 ? -15.109 2.374 -2.241 1.00 38.69 203 ARG A N 1
ATOM 1541 C CA . ARG A 1 203 ? -16.090 2.126 -3.316 1.00 38.69 203 ARG A CA 1
ATOM 1542 C C . ARG A 1 203 ? -15.661 1.017 -4.274 1.00 38.69 203 ARG A C 1
ATOM 1544 O O . ARG A 1 203 ? -16.519 0.303 -4.783 1.00 38.69 203 ARG A O 1
ATOM 1551 N N . MET A 1 204 ? -14.359 0.856 -4.506 1.00 36.44 204 MET A N 1
ATOM 1552 C CA . MET A 1 204 ? -13.812 -0.175 -5.393 1.00 36.44 204 MET A CA 1
ATOM 1553 C C . MET A 1 204 ? -13.734 -1.570 -4.755 1.00 36.44 204 MET A C 1
ATOM 1555 O O . MET A 1 204 ? -13.591 -2.548 -5.485 1.00 36.44 204 MET A O 1
ATOM 1559 N N . LEU A 1 205 ? -13.838 -1.686 -3.424 1.00 41.69 205 LEU A N 1
ATOM 1560 C CA . LEU A 1 205 ? -13.792 -2.971 -2.711 1.00 41.69 205 LEU A CA 1
ATOM 1561 C C . LEU A 1 205 ? -15.136 -3.713 -2.639 1.00 41.69 205 LEU A C 1
ATOM 1563 O O . LEU A 1 205 ? -15.143 -4.869 -2.235 1.00 41.69 205 LEU A O 1
ATOM 1567 N N . GLY A 1 206 ? -16.250 -3.099 -3.055 1.00 31.88 206 GLY A N 1
ATOM 1568 C CA . GLY A 1 206 ? -17.482 -3.786 -3.481 1.00 31.88 206 GLY A CA 1
ATOM 1569 C C . GLY A 1 206 ? -18.118 -4.852 -2.566 1.00 31.88 206 GLY A C 1
ATOM 1570 O O . GLY A 1 206 ? -18.985 -5.575 -3.046 1.00 31.88 206 GLY A O 1
ATOM 1571 N N . GLY A 1 207 ? -17.739 -4.990 -1.292 1.00 31.58 207 GLY A N 1
ATOM 1572 C CA . GLY A 1 207 ? -18.147 -6.134 -0.472 1.00 31.58 207 GLY A CA 1
ATOM 1573 C C . GLY A 1 207 ? -18.467 -5.769 0.971 1.00 31.58 207 GLY A C 1
ATOM 1574 O O . GLY A 1 207 ? -17.628 -5.223 1.686 1.00 31.58 207 GLY A O 1
ATOM 1575 N N . SER A 1 208 ? -19.675 -6.125 1.416 1.00 31.45 208 SER A N 1
ATOM 1576 C CA . SER A 1 208 ? -19.970 -6.269 2.844 1.00 31.45 208 SER A CA 1
ATOM 1577 C C . SER A 1 208 ? -19.041 -7.327 3.455 1.00 31.45 208 SER A C 1
ATOM 1579 O O . SER A 1 208 ? -18.865 -8.384 2.844 1.00 31.45 208 SER A O 1
ATOM 1581 N N . PRO A 1 209 ? -18.477 -7.098 4.654 1.00 36.00 209 PRO A N 1
ATOM 1582 C CA . PRO A 1 209 ? -17.674 -8.097 5.346 1.00 36.00 209 PRO A CA 1
ATOM 1583 C C . PRO A 1 209 ? -18.588 -9.233 5.826 1.00 36.00 209 PRO A C 1
ATOM 1585 O O . PRO A 1 209 ? -19.228 -9.149 6.870 1.00 36.00 209 PRO A O 1
ATOM 1588 N N . GLY A 1 210 ? -18.690 -10.285 5.015 1.00 28.39 210 GLY A N 1
ATOM 1589 C CA . GLY A 1 210 ? -19.293 -11.552 5.405 1.00 28.39 210 GLY A CA 1
ATOM 1590 C C . GLY A 1 210 ? -18.318 -12.340 6.273 1.00 28.39 210 GLY A C 1
ATOM 1591 O O . GLY A 1 210 ? -17.198 -12.627 5.854 1.00 28.39 210 GLY A O 1
ATOM 1592 N N . ALA A 1 211 ? -18.749 -12.662 7.488 1.00 34.44 211 ALA A N 1
ATOM 1593 C CA . ALA A 1 211 ? -18.027 -13.486 8.445 1.00 34.44 211 ALA A CA 1
ATOM 1594 C C . ALA A 1 211 ? -17.812 -14.912 7.915 1.00 34.44 211 ALA A C 1
ATOM 1596 O O . ALA A 1 211 ? -18.790 -15.589 7.614 1.00 34.44 211 ALA A O 1
ATOM 1597 N N . VAL A 1 212 ? -16.564 -15.394 7.874 1.00 27.50 212 VAL A N 1
ATOM 1598 C CA . VAL A 1 212 ? -16.239 -16.832 7.836 1.00 27.50 212 VAL A CA 1
ATOM 1599 C C . VAL A 1 212 ? -14.895 -17.056 8.536 1.00 27.50 212 VAL A C 1
ATOM 1601 O O . VAL A 1 212 ? -13.942 -16.311 8.319 1.00 27.50 212 VAL A O 1
ATOM 1604 N N . GLY A 1 213 ? -14.851 -18.052 9.423 1.00 22.91 213 GLY A N 1
ATOM 1605 C CA . GLY A 1 213 ? -13.728 -18.336 10.308 1.00 22.91 213 GLY A CA 1
ATOM 1606 C C . GLY A 1 213 ? -12.739 -19.395 9.809 1.00 22.91 213 GLY A C 1
ATOM 1607 O O . GLY A 1 213 ? -13.110 -20.357 9.145 1.00 22.91 213 GLY A O 1
ATOM 1608 N N . GLY A 1 214 ? -11.495 -19.240 10.276 1.00 23.52 214 GLY A N 1
ATOM 1609 C CA . GLY A 1 214 ? -10.791 -20.285 11.020 1.00 23.52 214 GLY A CA 1
ATOM 1610 C C . GLY A 1 214 ? -9.738 -21.118 10.285 1.00 23.52 214 GLY A C 1
ATOM 1611 O O . GLY A 1 214 ? -10.016 -22.238 9.877 1.00 23.52 214 GLY A O 1
ATOM 1612 N N . VAL A 1 215 ? -8.477 -20.664 10.318 1.00 27.34 215 VAL A N 1
ATOM 1613 C CA . VAL A 1 215 ? -7.324 -21.557 10.564 1.00 27.34 215 VAL A CA 1
ATOM 1614 C C . VAL A 1 215 ? -6.430 -20.911 11.626 1.00 27.34 215 VAL A C 1
ATOM 1616 O O . VAL A 1 215 ? -6.165 -19.710 11.592 1.00 27.34 215 VAL A O 1
ATOM 1619 N N . GLY A 1 216 ? -6.002 -21.760 12.562 1.00 25.83 216 GLY A N 1
ATOM 1620 C CA . 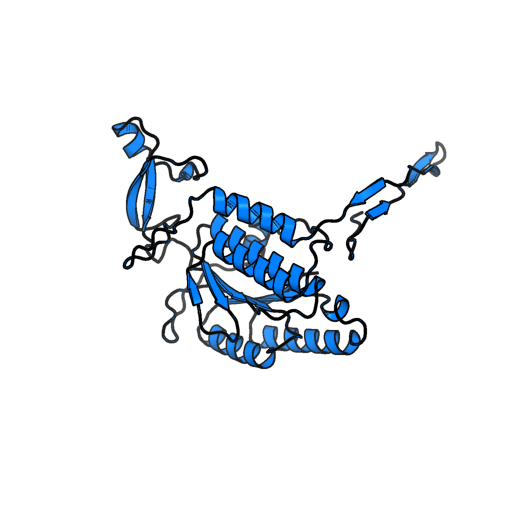GLY A 1 216 ? -5.340 -21.489 13.840 1.00 25.83 216 GLY A CA 1
ATOM 1621 C C . GLY A 1 216 ? -4.530 -20.199 13.967 1.00 25.83 216 GLY A C 1
ATOM 1622 O O . GLY A 1 216 ? -3.555 -19.984 13.248 1.00 25.83 216 GLY A O 1
ATOM 1623 N N . GLY A 1 217 ? -4.923 -19.398 14.962 1.00 33.44 217 GLY A N 1
ATOM 1624 C CA . GLY A 1 217 ? -4.221 -18.216 15.469 1.00 33.44 217 GLY A CA 1
ATOM 1625 C C . GLY A 1 217 ? -4.681 -16.876 14.891 1.00 33.44 217 GLY A C 1
ATOM 1626 O O . GLY A 1 217 ? -4.262 -15.838 15.393 1.00 33.44 217 GLY A O 1
ATOM 1627 N N . TRP A 1 218 ? -5.510 -16.878 13.843 1.00 40.84 218 TRP A N 1
ATOM 1628 C CA . TRP A 1 218 ? -6.048 -15.675 13.202 1.00 40.84 218 TRP A CA 1
ATOM 1629 C C . TRP A 1 218 ? -7.563 -15.620 13.438 1.00 40.84 218 TRP A C 1
ATOM 1631 O O . TRP A 1 218 ? -8.328 -16.284 12.740 1.00 40.84 218 TRP A O 1
ATOM 1641 N N . GLU A 1 219 ? -7.997 -14.867 14.448 1.00 33.56 219 GLU A N 1
ATOM 1642 C CA . GLU A 1 219 ? -9.415 -14.624 14.740 1.00 33.56 219 GLU A CA 1
ATOM 1643 C C . GLU A 1 219 ? -9.805 -13.222 14.247 1.00 33.56 219 GLU A C 1
ATOM 1645 O O . GLU A 1 219 ? -9.297 -12.215 14.735 1.00 33.56 219 GLU A O 1
ATOM 1650 N N . GLY A 1 220 ? -10.681 -13.157 13.240 1.00 41.44 220 GLY A N 1
ATOM 1651 C CA . GLY A 1 220 ? -11.263 -11.912 12.727 1.00 41.44 220 GLY A CA 1
ATOM 1652 C C . GLY A 1 220 ? -11.315 -11.865 11.199 1.00 41.44 220 GLY A C 1
ATOM 1653 O O . GLY A 1 220 ? -10.295 -12.022 10.532 1.00 41.44 220 GLY A O 1
ATOM 1654 N N . GLY A 1 221 ? -12.503 -11.641 10.629 1.00 49.06 221 GLY A N 1
ATOM 1655 C CA . GLY A 1 221 ? -12.712 -11.502 9.183 1.00 49.06 221 GLY A CA 1
ATOM 1656 C C . GLY A 1 221 ? -12.046 -10.243 8.624 1.00 49.06 221 GLY A C 1
ATOM 1657 O O . GLY A 1 221 ? -12.686 -9.204 8.532 1.00 49.06 221 GLY A O 1
ATOM 1658 N N . GLY A 1 222 ? -10.756 -10.321 8.294 1.00 62.31 222 GLY A N 1
ATOM 1659 C CA . GLY A 1 222 ? -9.930 -9.201 7.832 1.00 62.31 222 GLY A CA 1
ATOM 1660 C C . GLY A 1 222 ? -9.595 -9.232 6.339 1.00 62.31 222 GLY A C 1
ATOM 1661 O O . GLY A 1 222 ? -9.785 -10.235 5.651 1.00 62.31 222 GLY A O 1
ATOM 1662 N N . VAL A 1 223 ? -9.055 -8.112 5.850 1.00 74.50 223 VAL A N 1
ATOM 1663 C CA . VAL A 1 223 ? -8.396 -8.022 4.540 1.00 74.50 223 VAL A CA 1
ATOM 1664 C C . VAL A 1 223 ? -6.892 -7.960 4.775 1.00 74.50 223 VAL A C 1
ATOM 1666 O O . VAL A 1 223 ? -6.411 -7.170 5.593 1.00 74.50 223 VAL A O 1
ATOM 1669 N N . VAL A 1 224 ? -6.156 -8.798 4.055 1.00 85.44 224 VAL A N 1
ATOM 1670 C CA . VAL A 1 224 ? -4.697 -8.817 4.049 1.00 85.44 224 VAL A CA 1
ATOM 1671 C C . VAL A 1 224 ? -4.215 -8.057 2.824 1.00 85.44 224 VAL A C 1
ATOM 1673 O O . VAL A 1 224 ? -4.527 -8.431 1.695 1.00 85.44 224 VAL A O 1
ATOM 1676 N N . TYR A 1 225 ? -3.439 -7.004 3.049 1.00 88.44 225 TYR A N 1
ATOM 1677 C CA . TYR A 1 225 ? -2.712 -6.308 2.001 1.00 88.44 225 TYR A CA 1
ATOM 1678 C C . TYR A 1 225 ? -1.292 -6.839 1.951 1.00 88.44 225 TYR A C 1
ATOM 1680 O O . TYR A 1 225 ? -0.589 -6.823 2.959 1.00 88.44 225 TYR A O 1
ATOM 1688 N N . ILE A 1 226 ? -0.866 -7.286 0.776 1.00 89.56 226 ILE A N 1
ATOM 1689 C CA . ILE A 1 226 ? 0.495 -7.741 0.536 1.00 89.56 226 ILE A CA 1
ATOM 1690 C C . ILE A 1 226 ? 1.168 -6.772 -0.426 1.00 89.56 226 ILE A C 1
ATOM 1692 O O . ILE A 1 226 ? 0.764 -6.673 -1.578 1.00 89.56 226 ILE A O 1
ATOM 1696 N N . VAL A 1 227 ? 2.192 -6.060 0.032 1.00 87.62 227 VAL A N 1
ATOM 1697 C CA . VAL A 1 227 ? 2.981 -5.129 -0.781 1.00 87.62 227 VAL A CA 1
ATOM 1698 C C . VAL A 1 227 ? 4.289 -5.815 -1.165 1.00 87.62 227 VAL A C 1
ATOM 1700 O O . VAL A 1 227 ? 5.133 -6.033 -0.302 1.00 87.62 227 VAL A O 1
ATOM 1703 N N . SER A 1 228 ? 4.464 -6.198 -2.431 1.00 88.75 228 SER A N 1
ATOM 1704 C CA . SER A 1 228 ? 5.659 -6.937 -2.877 1.00 88.75 228 SER A CA 1
ATOM 1705 C C . SER A 1 228 ? 6.071 -6.577 -4.302 1.00 88.75 228 SER A C 1
ATOM 1707 O O . SER A 1 228 ? 5.239 -6.329 -5.177 1.00 88.75 228 SER A O 1
ATOM 1709 N N . CYS A 1 229 ? 7.382 -6.564 -4.551 1.00 82.06 229 CYS A N 1
ATOM 1710 C CA . CYS A 1 229 ? 7.940 -6.466 -5.891 1.00 82.06 229 CYS A CA 1
ATOM 1711 C C . CYS A 1 229 ? 7.940 -7.861 -6.524 1.00 82.06 229 CYS A C 1
ATOM 1713 O O . CYS A 1 229 ? 8.999 -8.438 -6.638 1.00 82.06 229 CYS A O 1
ATOM 1715 N N . LEU A 1 230 ? 6.781 -8.401 -6.927 1.00 86.12 230 LEU A N 1
ATOM 1716 C CA . LEU A 1 230 ? 6.528 -9.793 -7.388 1.00 86.12 230 LEU A CA 1
ATOM 1717 C C . LEU A 1 230 ? 7.622 -10.510 -8.216 1.00 86.12 230 LEU A C 1
ATOM 1719 O O . LEU A 1 230 ? 7.647 -11.738 -8.278 1.00 86.12 230 LEU A O 1
ATOM 1723 N N . VAL A 1 231 ? 8.494 -9.752 -8.874 1.00 84.75 231 VAL A N 1
ATOM 1724 C CA . VAL A 1 231 ? 9.613 -10.200 -9.710 1.00 84.75 231 VAL A CA 1
ATOM 1725 C C . VAL A 1 231 ? 10.965 -10.303 -8.976 1.00 84.75 231 VAL A C 1
ATOM 1727 O O . VAL A 1 231 ? 11.890 -10.933 -9.481 1.00 84.75 231 VAL A O 1
ATOM 1730 N N . ALA A 1 232 ? 11.102 -9.705 -7.794 1.00 72.19 232 ALA A N 1
ATOM 1731 C CA . ALA A 1 232 ? 12.258 -9.770 -6.912 1.00 72.19 232 ALA A CA 1
ATOM 1732 C C . ALA A 1 232 ? 11.931 -10.664 -5.708 1.00 72.19 232 ALA A C 1
ATOM 1734 O O . ALA A 1 232 ? 10.966 -10.426 -5.000 1.00 72.19 232 ALA A O 1
ATOM 1735 N N . GLY A 1 233 ? 12.733 -11.712 -5.497 1.00 59.59 233 GLY A N 1
ATOM 1736 C CA . GLY A 1 233 ? 12.816 -12.445 -4.228 1.00 59.59 233 GLY A CA 1
ATOM 1737 C C . GLY A 1 233 ? 11.499 -12.947 -3.613 1.00 59.59 233 GLY A C 1
ATOM 1738 O O . GLY A 1 233 ? 11.020 -12.383 -2.641 1.00 59.59 233 GLY A O 1
ATOM 1739 N N . GLY A 1 234 ? 10.993 -14.102 -4.065 1.00 60.62 234 GLY A N 1
ATOM 1740 C CA . GLY A 1 234 ? 10.039 -14.900 -3.270 1.00 60.62 234 GLY A CA 1
ATOM 1741 C C . GLY A 1 234 ? 8.630 -15.085 -3.839 1.00 60.62 234 GLY A C 1
ATOM 1742 O O . GLY A 1 234 ? 7.766 -15.590 -3.122 1.00 60.62 234 GLY A O 1
ATOM 1743 N N . GLY A 1 235 ? 8.389 -14.761 -5.116 1.00 62.28 235 GLY A N 1
ATOM 1744 C CA . GLY A 1 235 ? 7.077 -14.928 -5.764 1.00 62.28 235 GLY A CA 1
ATOM 1745 C C . GLY A 1 235 ? 6.446 -16.321 -5.587 1.00 62.28 235 GLY A C 1
ATOM 1746 O O . GLY A 1 235 ? 5.255 -16.428 -5.313 1.00 62.28 235 GLY A O 1
ATOM 1747 N N . LEU A 1 236 ? 7.246 -17.395 -5.613 1.00 63.28 236 LEU A N 1
ATOM 1748 C CA . LEU A 1 236 ? 6.742 -18.764 -5.413 1.00 63.28 236 LEU A CA 1
ATOM 1749 C C . LEU A 1 236 ? 6.157 -19.003 -4.016 1.00 63.28 236 LEU A C 1
ATOM 1751 O O . LEU A 1 236 ? 5.162 -19.707 -3.871 1.00 63.28 236 LEU A O 1
ATOM 1755 N N . GLY A 1 237 ? 6.749 -18.408 -2.982 1.00 80.19 237 GLY A N 1
ATOM 1756 C CA . GLY A 1 237 ? 6.213 -18.540 -1.633 1.00 80.19 237 GLY A CA 1
ATOM 1757 C C . GLY A 1 237 ? 4.955 -17.689 -1.422 1.00 80.19 237 GLY A C 1
ATOM 1758 O O . GLY A 1 237 ? 4.113 -18.031 -0.591 1.00 80.19 237 GLY A O 1
ATOM 1759 N N . LEU A 1 238 ? 4.809 -16.597 -2.180 1.00 87.75 238 LEU A N 1
ATOM 1760 C CA . LEU A 1 238 ? 3.643 -15.725 -2.099 1.00 87.75 238 LEU A CA 1
ATOM 1761 C C . LEU A 1 238 ? 2.369 -16.445 -2.550 1.00 87.75 238 LEU A C 1
ATOM 1763 O O . LEU A 1 238 ? 1.342 -16.297 -1.896 1.00 87.75 238 LEU A O 1
ATOM 1767 N N . LEU A 1 239 ? 2.437 -17.251 -3.613 1.00 89.56 239 LEU A N 1
ATOM 1768 C CA . LEU A 1 239 ? 1.281 -18.006 -4.101 1.00 89.56 239 LEU A CA 1
ATOM 1769 C C . LEU A 1 239 ? 0.737 -18.957 -3.024 1.00 89.56 239 LEU A C 1
ATOM 1771 O O . LEU A 1 239 ? -0.438 -18.882 -2.679 1.00 89.56 239 LEU A O 1
ATOM 1775 N N . GLY A 1 240 ? 1.610 -19.760 -2.407 1.00 86.88 240 GLY A N 1
ATOM 1776 C CA . GLY A 1 240 ? 1.206 -20.668 -1.327 1.00 86.88 240 GLY A CA 1
ATOM 1777 C C . GLY A 1 240 ? 0.667 -19.936 -0.090 1.00 86.88 240 GLY A C 1
ATOM 1778 O O . GLY A 1 240 ? -0.248 -20.421 0.578 1.00 86.88 240 GLY A O 1
ATOM 1779 N N . LEU A 1 241 ? 1.185 -18.739 0.208 1.00 88.50 241 LEU A N 1
ATOM 1780 C CA . LEU A 1 241 ? 0.619 -17.878 1.247 1.00 88.50 241 LEU A CA 1
ATOM 1781 C C . LEU A 1 241 ? -0.794 -17.411 0.874 1.00 88.50 241 LEU A C 1
ATOM 1783 O O . LEU A 1 241 ? -1.698 -17.517 1.699 1.00 88.50 241 LEU A O 1
ATOM 1787 N N . VAL A 1 242 ? -0.997 -16.915 -0.349 1.00 89.81 242 VAL A N 1
ATOM 1788 C CA . VAL A 1 242 ? -2.308 -16.462 -0.834 1.00 89.81 242 VAL A CA 1
ATOM 1789 C C . VAL A 1 242 ? -3.324 -17.596 -0.788 1.00 89.81 242 VAL A C 1
ATOM 1791 O O . VAL A 1 242 ? -4.390 -17.413 -0.206 1.00 89.81 242 VAL A O 1
ATOM 1794 N N . GLU A 1 243 ? -2.990 -18.773 -1.311 1.00 89.25 243 GLU A N 1
ATOM 1795 C CA . GLU A 1 243 ? -3.863 -19.950 -1.272 1.00 89.25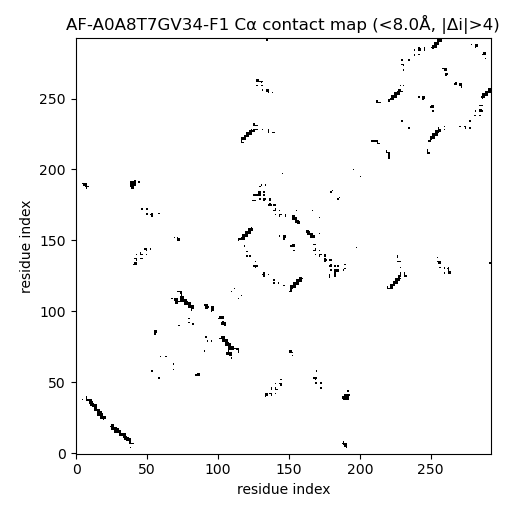 243 GLU A CA 1
ATOM 1796 C C . GLU A 1 243 ? -4.241 -20.327 0.167 1.00 89.25 243 GLU A C 1
ATOM 1798 O O . GLU A 1 243 ? -5.417 -20.527 0.468 1.00 89.25 243 GLU A O 1
ATOM 1803 N N . SER A 1 244 ? -3.265 -20.333 1.084 1.00 87.06 244 SER A N 1
ATOM 1804 C CA . SER A 1 244 ? -3.483 -20.613 2.511 1.00 87.06 244 SER A CA 1
ATOM 1805 C C . SER A 1 244 ? -4.379 -19.578 3.199 1.00 87.06 244 SER A C 1
ATOM 1807 O O . SER A 1 244 ? -5.128 -19.918 4.114 1.00 87.06 244 SER A O 1
ATOM 1809 N N . LEU A 1 245 ? -4.329 -18.309 2.786 1.00 85.19 245 LEU A N 1
ATOM 1810 C CA . LEU A 1 245 ? -5.221 -17.261 3.290 1.00 85.19 245 LEU A CA 1
ATOM 1811 C C . LEU A 1 245 ? -6.623 -17.378 2.688 1.00 85.19 245 LEU A C 1
ATOM 1813 O O . LEU A 1 245 ? -7.625 -17.256 3.392 1.00 85.19 245 LEU A O 1
ATOM 1817 N N . ARG A 1 246 ? -6.714 -17.671 1.393 1.00 83.94 246 ARG A N 1
ATOM 1818 C CA . ARG A 1 246 ? -7.986 -17.821 0.683 1.00 83.94 246 ARG A CA 1
ATOM 1819 C C . ARG A 1 246 ? -8.752 -19.058 1.133 1.00 83.94 246 ARG A C 1
ATOM 1821 O O . ARG A 1 246 ? -9.962 -18.964 1.325 1.00 83.94 246 ARG A O 1
ATOM 1828 N N . SER A 1 247 ? -8.067 -20.162 1.433 1.00 81.19 247 SER A N 1
ATOM 1829 C CA . SER A 1 247 ? -8.685 -21.358 2.023 1.00 81.19 247 SER A CA 1
ATOM 1830 C C . SER A 1 247 ? -9.294 -21.098 3.409 1.00 81.19 247 SER A C 1
ATOM 1832 O O . SER A 1 247 ? -10.107 -21.889 3.876 1.00 81.19 247 SER A O 1
ATOM 1834 N N . ARG A 1 248 ? -8.917 -19.990 4.064 1.00 80.94 248 ARG A N 1
ATOM 1835 C CA . ARG A 1 248 ? -9.462 -19.513 5.349 1.00 80.94 248 ARG A CA 1
ATOM 1836 C C . ARG A 1 248 ? -10.600 -18.503 5.188 1.00 80.94 248 ARG A C 1
ATOM 1838 O O . ARG A 1 248 ? -11.058 -17.955 6.184 1.00 80.94 248 ARG A O 1
ATOM 1845 N N . GLY A 1 249 ? -11.008 -18.193 3.957 1.00 77.31 249 GLY A N 1
ATOM 1846 C CA . GLY A 1 249 ? -12.000 -17.154 3.669 1.00 77.31 249 GLY A CA 1
ATOM 1847 C C . GLY A 1 249 ? -11.476 -15.720 3.812 1.00 77.31 249 GLY A C 1
ATOM 1848 O O . GLY A 1 249 ? -12.267 -14.780 3.801 1.00 77.31 249 GLY A O 1
ATOM 1849 N N . ILE A 1 250 ? -10.160 -15.521 3.930 1.00 80.56 250 ILE A N 1
ATOM 1850 C CA . ILE A 1 250 ? -9.565 -14.193 4.113 1.00 80.56 250 ILE A CA 1
ATOM 1851 C C . ILE A 1 250 ? -9.471 -13.482 2.758 1.00 80.56 250 ILE A C 1
ATOM 1853 O O . ILE A 1 250 ? -9.049 -14.061 1.754 1.00 80.56 250 ILE A O 1
ATOM 1857 N N . GLY A 1 251 ? -9.869 -12.210 2.704 1.00 80.38 251 GLY A N 1
ATOM 1858 C CA . GLY A 1 251 ? -9.682 -11.379 1.514 1.00 80.38 251 GLY A CA 1
ATOM 1859 C C . GLY A 1 251 ? -8.213 -10.998 1.354 1.00 80.38 251 GLY A C 1
ATOM 1860 O O . GLY A 1 251 ? -7.609 -10.512 2.308 1.00 80.38 251 GLY A O 1
ATOM 1861 N N . VAL A 1 252 ? -7.637 -11.192 0.166 1.00 87.12 252 VAL A N 1
ATOM 1862 C CA . VAL A 1 252 ? -6.233 -10.847 -0.098 1.00 87.12 252 VAL A CA 1
ATOM 1863 C C . VAL A 1 252 ? -6.144 -9.847 -1.240 1.00 87.12 252 VAL A C 1
ATOM 1865 O O . VAL A 1 252 ? -6.672 -10.085 -2.326 1.00 87.12 252 VAL A O 1
ATOM 1868 N N . VAL A 1 253 ? -5.458 -8.735 -0.987 1.00 89.50 253 VAL A N 1
ATOM 1869 C CA . VAL A 1 253 ? -5.131 -7.713 -1.981 1.00 89.50 253 VAL A CA 1
ATOM 1870 C C . VAL A 1 253 ? -3.618 -7.655 -2.117 1.00 89.50 253 VAL A C 1
ATOM 1872 O O . VAL A 1 253 ? -2.918 -7.371 -1.149 1.00 89.50 253 VAL A O 1
ATOM 1875 N N . VAL A 1 254 ? -3.102 -7.909 -3.314 1.00 91.19 254 VAL A N 1
ATOM 1876 C CA . VAL A 1 254 ? -1.670 -7.820 -3.609 1.00 91.19 254 VAL A CA 1
ATOM 1877 C C . VAL A 1 254 ? -1.405 -6.519 -4.352 1.00 91.19 254 VAL A C 1
ATOM 1879 O O . VAL A 1 254 ? -1.997 -6.266 -5.398 1.00 91.19 254 VAL A O 1
ATOM 1882 N N . VAL A 1 255 ? -0.518 -5.687 -3.820 1.00 90.00 255 VAL A N 1
ATOM 1883 C CA . VAL A 1 255 ? -0.101 -4.415 -4.408 1.00 90.00 255 VAL A CA 1
ATOM 1884 C C . VAL A 1 255 ? 1.342 -4.545 -4.880 1.00 90.00 255 VAL A C 1
ATOM 1886 O O . VAL A 1 255 ? 2.228 -4.886 -4.096 1.00 90.00 255 VAL A O 1
ATOM 1889 N N . ALA A 1 256 ? 1.576 -4.271 -6.160 1.00 91.81 256 ALA A N 1
ATOM 1890 C CA . ALA A 1 256 ? 2.880 -4.440 -6.791 1.00 91.81 256 ALA A CA 1
ATOM 1891 C C . ALA A 1 256 ? 3.195 -3.302 -7.778 1.00 91.81 256 ALA A C 1
ATOM 1893 O O . ALA A 1 256 ? 2.273 -2.673 -8.300 1.00 91.81 256 ALA A O 1
ATOM 1894 N N . PRO A 1 257 ? 4.478 -3.028 -8.077 1.00 91.38 257 PRO A N 1
ATOM 1895 C CA . PRO A 1 257 ? 4.855 -2.089 -9.130 1.00 91.38 257 PRO A CA 1
ATOM 1896 C C . PRO A 1 257 ? 4.397 -2.575 -10.510 1.00 91.38 257 PRO A C 1
ATOM 1898 O O . PRO A 1 257 ? 4.599 -3.738 -10.852 1.00 91.38 257 PRO A O 1
ATOM 1901 N N . GLY A 1 258 ? 3.813 -1.683 -11.314 1.00 90.00 258 GLY A N 1
ATOM 1902 C CA . GLY A 1 258 ? 3.346 -2.013 -12.666 1.00 90.00 258 GLY A CA 1
ATOM 1903 C C . GLY A 1 258 ? 4.455 -2.065 -13.718 1.00 90.00 258 GLY A C 1
ATOM 1904 O O . GLY A 1 258 ? 4.330 -2.784 -14.703 1.00 90.00 258 GLY A O 1
ATOM 1905 N N . GLU A 1 259 ? 5.552 -1.330 -13.508 1.00 91.06 259 GLU A N 1
ATOM 1906 C CA . GLU A 1 259 ? 6.678 -1.262 -14.450 1.00 91.06 259 GLU A CA 1
ATOM 1907 C C . GLU A 1 259 ? 8.030 -1.561 -13.759 1.00 91.06 259 GLU A C 1
ATOM 1909 O O . GLU A 1 259 ? 8.945 -0.737 -13.809 1.00 91.06 259 GLU A O 1
ATOM 1914 N N . PRO A 1 260 ? 8.213 -2.724 -13.097 1.00 89.50 260 PRO A N 1
ATOM 1915 C CA . PRO A 1 260 ? 9.429 -3.009 -12.325 1.00 89.50 260 PRO A CA 1
ATOM 1916 C C . PRO A 1 260 ? 10.708 -3.024 -13.181 1.00 89.50 260 PRO A C 1
ATOM 1918 O O . PRO A 1 260 ? 11.803 -2.786 -12.678 1.00 89.50 260 PRO A O 1
ATOM 1921 N N . TRP A 1 261 ? 10.581 -3.235 -14.495 1.00 91.31 261 TRP A N 1
ATOM 1922 C CA . TRP A 1 261 ? 11.688 -3.164 -15.452 1.00 91.31 261 TRP A CA 1
ATOM 1923 C C . TRP A 1 261 ? 12.313 -1.773 -15.606 1.00 91.31 261 TRP A C 1
ATOM 1925 O O . TRP A 1 261 ? 13.387 -1.670 -16.197 1.00 91.31 261 TRP A O 1
ATOM 1935 N N . LEU A 1 262 ? 11.691 -0.705 -15.092 1.00 86.88 262 LEU A N 1
ATOM 1936 C CA . LEU A 1 262 ? 12.316 0.622 -15.070 1.00 86.88 262 LEU A CA 1
ATOM 1937 C C . LEU A 1 262 ? 13.607 0.642 -14.239 1.00 86.88 262 LEU A C 1
ATOM 1939 O O . LEU A 1 262 ? 14.520 1.396 -14.569 1.00 86.88 262 LEU A O 1
ATOM 1943 N N . ASP A 1 263 ? 13.710 -0.218 -13.221 1.00 86.38 263 ASP A N 1
ATOM 1944 C CA . ASP A 1 263 ? 14.926 -0.378 -12.415 1.00 86.38 263 ASP A CA 1
ATOM 1945 C C . ASP A 1 263 ? 15.930 -1.374 -13.024 1.00 86.38 263 ASP A C 1
ATOM 1947 O O . ASP A 1 263 ? 17.087 -1.427 -12.615 1.00 86.38 263 ASP A O 1
ATOM 1951 N N . ALA A 1 264 ? 15.515 -2.153 -14.027 1.00 86.38 264 ALA A N 1
ATOM 1952 C CA . ALA A 1 264 ? 16.319 -3.205 -14.646 1.00 86.38 264 ALA A CA 1
ATOM 1953 C C . ALA A 1 264 ? 16.128 -3.225 -16.179 1.00 86.38 264 ALA A C 1
ATOM 1955 O O . ALA A 1 264 ? 15.617 -4.202 -16.738 1.00 86.38 264 ALA A O 1
ATOM 1956 N N . PRO A 1 265 ? 16.559 -2.167 -16.896 1.00 78.69 265 PRO A N 1
ATOM 1957 C CA . PRO A 1 265 ? 16.251 -1.976 -18.316 1.00 78.69 265 PRO A CA 1
ATOM 1958 C C . PRO A 1 265 ? 16.802 -3.085 -19.225 1.00 78.69 265 PRO A C 1
ATOM 1960 O O . PRO A 1 265 ? 16.229 -3.354 -20.277 1.00 78.69 265 PRO A O 1
ATOM 1963 N N . GLY A 1 266 ? 17.874 -3.770 -18.810 1.00 85.00 266 GLY A N 1
ATOM 1964 C CA . GLY A 1 266 ? 18.439 -4.910 -19.540 1.00 85.00 266 GLY A CA 1
ATOM 1965 C C . GLY A 1 266 ? 17.574 -6.177 -19.526 1.00 85.00 266 GLY A C 1
ATOM 1966 O O . GLY A 1 266 ? 17.805 -7.070 -20.333 1.00 85.00 266 GLY A O 1
ATOM 1967 N N . TYR A 1 267 ? 16.568 -6.252 -18.649 1.00 86.94 267 TYR A N 1
ATOM 1968 C CA . TYR A 1 267 ? 15.741 -7.445 -18.428 1.00 86.94 267 TYR A CA 1
ATOM 1969 C C . TYR A 1 267 ? 14.249 -7.192 -18.672 1.00 86.94 267 TYR A C 1
ATOM 1971 O O . TYR A 1 267 ? 13.406 -7.971 -18.232 1.00 86.94 267 TYR A O 1
ATOM 1979 N N . GLY A 1 268 ? 13.894 -6.103 -19.364 1.00 88.50 268 GLY A N 1
ATOM 1980 C CA . GLY A 1 268 ? 12.511 -5.626 -19.396 1.00 88.50 268 GLY A CA 1
ATOM 1981 C C . GLY A 1 268 ? 11.487 -6.609 -19.964 1.00 88.50 268 GLY A C 1
ATOM 1982 O O . GLY A 1 268 ? 10.390 -6.704 -19.420 1.00 88.50 268 GLY A O 1
ATOM 1983 N N . GLY A 1 269 ? 11.851 -7.373 -20.999 1.00 89.00 269 GLY A N 1
ATOM 1984 C CA . GLY A 1 269 ? 10.986 -8.424 -21.551 1.00 89.00 269 GLY A CA 1
ATOM 1985 C C . GLY A 1 269 ? 10.726 -9.544 -20.541 1.00 89.00 269 GLY A C 1
ATOM 1986 O O . GLY A 1 269 ? 9.581 -9.793 -20.182 1.00 89.00 269 GLY A O 1
ATOM 1987 N N . ALA A 1 270 ? 11.795 -10.133 -19.998 1.00 89.56 270 ALA A N 1
ATOM 1988 C CA . ALA A 1 270 ? 11.703 -11.229 -19.033 1.00 89.56 270 ALA A CA 1
ATOM 1989 C C . ALA A 1 270 ? 10.967 -10.829 -17.740 1.00 89.56 270 ALA A C 1
ATOM 1991 O O . ALA A 1 270 ? 10.161 -11.597 -17.218 1.00 89.56 270 ALA A O 1
ATOM 1992 N N . LEU A 1 271 ? 11.206 -9.615 -17.228 1.00 90.19 271 LEU A N 1
ATOM 1993 C CA . LEU A 1 271 ? 10.518 -9.109 -16.036 1.00 90.19 271 LEU A CA 1
ATOM 1994 C C . LEU A 1 271 ? 9.032 -8.860 -16.283 1.00 90.19 271 LEU A C 1
ATOM 1996 O O . LEU A 1 271 ? 8.228 -9.092 -15.384 1.00 90.19 271 LEU A O 1
ATOM 2000 N N . ARG A 1 272 ? 8.659 -8.403 -17.483 1.00 93.06 272 ARG A N 1
ATOM 2001 C CA . ARG A 1 272 ? 7.254 -8.234 -17.857 1.00 93.06 272 ARG A CA 1
ATOM 2002 C C . ARG A 1 272 ? 6.538 -9.579 -17.924 1.00 93.06 272 ARG A C 1
ATOM 2004 O O . ARG A 1 272 ? 5.516 -9.728 -17.270 1.00 93.06 272 ARG A O 1
ATOM 2011 N N . GLU A 1 273 ? 7.107 -10.551 -18.634 1.00 92.19 273 GLU A N 1
ATOM 2012 C CA . GLU A 1 273 ? 6.539 -11.904 -18.734 1.00 92.19 273 GLU A CA 1
ATOM 2013 C C . GLU A 1 273 ? 6.395 -12.554 -17.352 1.00 92.19 273 GLU A C 1
ATOM 2015 O O . GLU A 1 273 ? 5.358 -13.131 -17.030 1.00 92.19 273 GLU A O 1
ATOM 2020 N N . THR A 1 274 ? 7.407 -12.397 -16.492 1.00 91.31 274 THR A N 1
ATOM 2021 C CA . THR A 1 274 ? 7.368 -12.911 -15.115 1.00 91.31 274 THR A CA 1
ATOM 2022 C C . THR A 1 274 ? 6.276 -12.230 -14.289 1.00 91.31 274 THR A C 1
ATOM 2024 O O . THR A 1 274 ? 5.552 -12.906 -13.560 1.00 91.31 274 THR A O 1
ATOM 2027 N N . LEU A 1 275 ? 6.138 -10.902 -14.395 1.00 92.62 275 LEU A N 1
ATOM 2028 C CA . LEU A 1 275 ? 5.091 -10.156 -13.699 1.00 92.62 275 LEU A CA 1
ATOM 2029 C C . LEU A 1 275 ? 3.702 -10.617 -14.148 1.00 92.62 275 LEU A C 1
ATOM 2031 O O . LEU A 1 275 ? 2.866 -10.902 -13.300 1.00 92.62 275 LEU A O 1
ATOM 2035 N N . GLU A 1 276 ? 3.468 -10.723 -15.455 1.00 93.94 276 GLU A N 1
ATOM 2036 C CA . GLU A 1 276 ? 2.187 -11.155 -16.024 1.00 93.94 276 GLU A CA 1
ATOM 2037 C C . GLU A 1 276 ? 1.824 -12.579 -15.581 1.00 93.94 276 GLU A C 1
ATOM 2039 O O . GLU A 1 276 ? 0.706 -12.812 -15.118 1.00 93.94 276 GLU A O 1
ATOM 2044 N N . ALA A 1 277 ? 2.782 -13.511 -15.621 1.00 93.62 277 ALA A N 1
ATOM 2045 C CA . ALA A 1 277 ? 2.5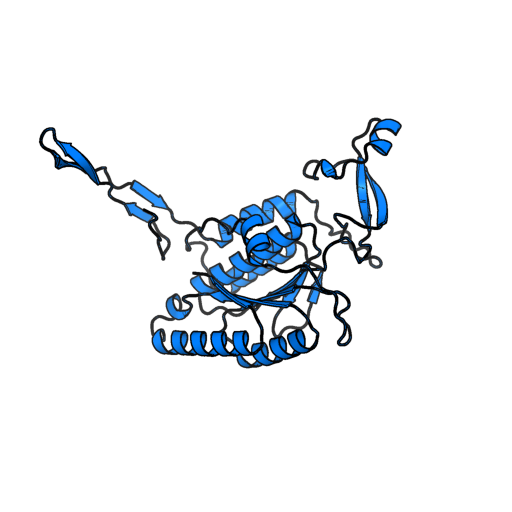78 -14.879 -15.146 1.00 93.62 277 ALA A CA 1
ATOM 2046 C C . ALA A 1 277 ? 2.247 -14.933 -13.642 1.00 93.62 277 ALA A C 1
ATOM 2048 O O . ALA A 1 277 ? 1.342 -15.661 -13.224 1.00 93.62 277 ALA A O 1
ATOM 2049 N N . MET A 1 278 ? 2.948 -14.141 -12.824 1.00 93.00 278 MET A N 1
ATOM 2050 C CA . MET A 1 278 ? 2.694 -14.044 -11.383 1.00 93.00 278 MET A CA 1
ATOM 2051 C C . MET A 1 278 ? 1.335 -13.416 -11.073 1.00 93.00 278 MET A C 1
ATOM 2053 O O . MET A 1 278 ? 0.627 -13.916 -10.203 1.00 93.00 278 MET A O 1
ATOM 2057 N N . VAL A 1 279 ? 0.958 -12.344 -11.776 1.00 93.75 279 VAL A N 1
ATOM 2058 C CA . VAL A 1 279 ? -0.352 -11.692 -11.630 1.00 93.75 279 VAL A CA 1
ATOM 2059 C C . VAL A 1 279 ? -1.463 -12.691 -11.939 1.00 93.75 279 VAL A C 1
ATOM 2061 O O . VAL A 1 279 ? -2.321 -12.893 -11.086 1.00 93.75 279 VAL A O 1
ATOM 2064 N N . SER A 1 280 ? -1.387 -13.379 -13.086 1.00 95.25 280 SER A N 1
ATOM 2065 C CA . SER A 1 280 ? -2.366 -14.407 -13.463 1.00 95.25 280 SER A CA 1
ATOM 2066 C C . SER A 1 280 ? -2.478 -15.490 -12.390 1.00 95.25 280 SER A C 1
ATOM 2068 O O . SER A 1 280 ? -3.574 -15.792 -11.936 1.00 95.25 280 SER A O 1
ATOM 2070 N N . SER A 1 281 ? -1.345 -16.015 -11.912 1.00 94.12 281 SER A N 1
ATOM 2071 C CA . SER A 1 281 ? -1.333 -17.080 -10.898 1.00 94.12 281 SER A CA 1
ATOM 2072 C C . SER A 1 281 ? -1.966 -16.637 -9.571 1.00 94.12 281 SER A C 1
ATOM 2074 O O . SER A 1 281 ? -2.664 -17.409 -8.918 1.00 94.12 281 SER A O 1
ATOM 2076 N N . LEU A 1 282 ? -1.733 -15.390 -9.151 1.00 92.44 282 LEU A N 1
ATOM 2077 C CA . LEU A 1 282 ? -2.307 -14.835 -7.922 1.00 92.44 282 LEU A CA 1
ATOM 2078 C C . LEU A 1 282 ? -3.810 -14.564 -8.055 1.00 92.44 282 LEU A C 1
ATOM 2080 O O . LEU A 1 282 ? -4.556 -14.786 -7.099 1.00 92.44 282 LEU A O 1
ATOM 2084 N N . GLU A 1 283 ? -4.255 -14.091 -9.219 1.00 91.56 283 GLU A N 1
ATOM 2085 C CA . GLU A 1 283 ? -5.676 -13.888 -9.516 1.00 91.56 283 GLU A CA 1
ATOM 2086 C C . GLU A 1 283 ? -6.430 -15.222 -9.579 1.00 91.56 283 GLU A C 1
ATOM 2088 O O . GLU A 1 283 ? -7.503 -15.336 -8.983 1.00 91.56 283 GLU A O 1
ATOM 2093 N N . ASP A 1 284 ? -5.831 -16.255 -10.180 1.00 94.12 284 ASP A N 1
ATOM 2094 C CA . ASP A 1 284 ? -6.366 -17.623 -10.197 1.00 94.12 284 ASP A CA 1
ATOM 2095 C C . ASP A 1 284 ? -6.476 -18.212 -8.779 1.00 94.12 284 ASP A C 1
ATOM 2097 O O . ASP A 1 284 ? -7.453 -18.887 -8.449 1.00 94.12 284 ASP A O 1
ATOM 2101 N N . ALA A 1 285 ? -5.528 -17.885 -7.893 1.00 91.31 285 ALA A N 1
ATOM 2102 C CA . ALA A 1 285 ? -5.600 -18.224 -6.469 1.00 91.31 285 ALA A CA 1
ATOM 2103 C C . ALA A 1 285 ? -6.645 -17.395 -5.690 1.00 91.31 285 ALA A C 1
ATOM 2105 O O . ALA A 1 285 ? -6.875 -17.627 -4.501 1.00 91.31 285 ALA A O 1
ATOM 2106 N N . GLY A 1 286 ? -7.307 -16.431 -6.336 1.00 86.31 286 GLY A N 1
ATOM 2107 C CA . GLY A 1 286 ? -8.379 -15.618 -5.770 1.00 86.31 286 GLY A CA 1
ATOM 2108 C C . GLY A 1 286 ? -7.912 -14.366 -5.026 1.00 86.31 286 GLY A C 1
ATOM 2109 O O . GLY A 1 286 ? -8.694 -13.813 -4.245 1.00 86.31 286 GLY A O 1
ATOM 2110 N N . ALA A 1 287 ? -6.669 -13.919 -5.224 1.00 89.31 287 ALA A N 1
ATOM 2111 C CA . ALA A 1 287 ? -6.240 -12.596 -4.781 1.00 89.31 287 ALA A CA 1
ATOM 2112 C C . ALA A 1 287 ? -6.701 -11.504 -5.752 1.00 89.31 287 ALA A C 1
ATOM 2114 O O . ALA A 1 287 ? -6.828 -11.709 -6.954 1.00 89.31 287 ALA A O 1
ATOM 2115 N N . VAL A 1 288 ? -6.894 -10.297 -5.225 1.00 89.06 288 VAL A N 1
ATOM 2116 C CA . VAL A 1 288 ? -7.077 -9.095 -6.040 1.00 89.06 288 VAL A CA 1
ATOM 2117 C C . VAL A 1 288 ? -5.715 -8.448 -6.244 1.00 89.06 288 VAL A C 1
ATOM 2119 O O . VAL A 1 288 ? -5.143 -7.918 -5.291 1.00 89.06 288 VAL A O 1
ATOM 2122 N N . VAL A 1 289 ? -5.195 -8.455 -7.470 1.00 88.88 289 VAL A N 1
ATOM 2123 C CA . VAL A 1 289 ? -3.900 -7.834 -7.770 1.00 88.88 289 VAL A CA 1
ATOM 2124 C C . VAL A 1 289 ? -4.089 -6.385 -8.233 1.00 88.88 289 VAL A C 1
ATOM 2126 O O . VAL A 1 289 ? -5.035 -6.030 -8.947 1.00 88.88 289 VAL A O 1
ATOM 2129 N N . ARG A 1 290 ? -3.213 -5.498 -7.759 1.00 88.88 290 ARG A N 1
ATOM 2130 C CA . ARG A 1 290 ? -3.204 -4.066 -8.067 1.00 88.88 290 ARG A CA 1
ATOM 2131 C C . ARG A 1 290 ? -1.799 -3.637 -8.455 1.00 88.88 290 ARG A C 1
ATOM 2133 O O . ARG A 1 290 ? -0.908 -3.536 -7.614 1.00 88.88 290 ARG A O 1
ATOM 2140 N N . LEU A 1 291 ? -1.636 -3.367 -9.744 1.00 88.06 291 LEU A N 1
ATOM 2141 C CA . LEU A 1 291 ? -0.414 -2.805 -10.296 1.00 88.06 291 LEU A CA 1
ATOM 2142 C C . LEU A 1 291 ? -0.439 -1.284 -10.147 1.00 88.06 291 LEU A C 1
ATOM 2144 O O . LEU A 1 291 ? -1.357 -0.617 -10.625 1.00 88.06 291 LEU A O 1
ATOM 2148 N N . VAL A 1 292 ? 0.569 -0.742 -9.473 1.00 82.94 292 VAL A N 1
ATOM 2149 C CA . VAL A 1 292 ? 0.732 0.693 -9.238 1.00 82.94 292 VAL A CA 1
ATOM 2150 C C . VAL A 1 292 ? 1.811 1.204 -10.187 1.00 82.94 292 VAL A C 1
ATOM 2152 O O . VAL A 1 292 ? 2.972 0.807 -10.091 1.00 82.94 292 VAL A O 1
ATOM 2155 N N . SER A 1 293 ? 1.409 2.049 -11.137 1.00 75.94 293 SER A N 1
ATOM 2156 C CA . SER A 1 293 ? 2.289 2.702 -12.118 1.00 75.94 293 SER A CA 1
ATOM 2157 C C . SER A 1 293 ? 2.849 3.988 -11.568 1.00 75.94 293 SER A C 1
ATOM 2159 O O . SER A 1 293 ? 1.990 4.772 -11.106 1.00 75.94 293 SER A O 1
#

Foldseek 3Di:
DDDDDFKWDWDWDKDFDWDQDPVRDTDRPDIDGTDTDTFAFLLVVLLVLLVLLCVLDPDVPPPDPDADPQQFPDAAFDDKDADDPNDDPVQWPVVVCVVPVTTIGTTHGPHPDPRAEAEEEEEELDALAQAFLSQLLSVLSLVQSLCVVSRHWYWYHYVPDPDIDTDHSVVSSVVSVVSCVVRVNDRDIDGDDDDCPSVNVVVVVPDDQDDFADDPPDPHQYEYEYRYQCLPPDLPVVLVVLLVCVVGVHAYEYEHAQQSCVSPVVCRVVSNVSVVVSCVSSVVSVHHYHHDD

pLDDT: mean 70.22, std 19.73, range [22.91, 95.25]

Nearest PDB structures (foldseek):
  5o85-assembly1_A  TM=3.801E-01  e=2.294E-02  Homo sapiens
  3c3n-assembly1_B  TM=4.980E-01  e=1.536E+00  Trypanosoma cruzi
  2djl-assembly1_A  TM=4.641E-01  e=1.363E+00  Trypanosoma cruzi
  3tro-assembly1_B  TM=5.870E-01  e=5.760E+00  Leishmania major strain Friedlin
  6clu-assembly6_C  TM=5.752E-01  e=8.770E+00  Staphylococcus aureus